Protein AF-A0A5T1BTE5-F1 (afdb_monomer)

Sequence (189 aa):
EYFYILRKYFKNNSIWLITNGILLPKQDNSFWKALKENNIILRPTKYPLKIDWENIKQKCKEYNITLSFFNDENIEKTSFKTALNLKGDSDPFDNFTICHRANIRIQIKDGIVYPCPIVANIKYFNSYFKQNLQISNRDYLELKKITSYDEILNFISKPLPFCRYCAISKMDCRPWCHSTKNITEYAVN

InterPro domains:
  IPR013785 Aldolase-type TIM barrel [G3DSA:3.20.20.70] (1-175)

Mean predicted aligned error: 3.97 Å

pLDDT: mean 94.09, std 5.37, range [63.0, 98.19]

Secondary structure (DSSP, 8-state):
-HHHHHHHH-TTS-EEEEE-STTGGG--HHHHHHHHHTTEEEEE---SS---HHHHHHHHHHTT--B--TT-S-S--EEEEP-EETT--S-HHHHHHT-TTTTT--EEETTEEESSHHHHHHHHHHHHHT---PPPTTS-EEGGG---HHHHHHHHTS--GGGGGB-GGG-EEEE-------GGGTEE-

Structure (mmCIF, N/CA/C/O backbone):
data_AF-A0A5T1BTE5-F1
#
_entry.id   AF-A0A5T1BTE5-F1
#
loop_
_atom_site.group_PDB
_atom_site.id
_atom_site.type_symbol
_atom_site.label_atom_id
_atom_site.label_alt_id
_atom_site.label_comp_id
_atom_site.label_asym_id
_atom_site.label_entity_id
_atom_site.label_seq_id
_atom_site.pdbx_PDB_ins_code
_atom_site.Cartn_x
_atom_site.Cartn_y
_atom_site.Cartn_z
_atom_site.occupancy
_atom_site.B_iso_or_equiv
_atom_site.auth_seq_id
_atom_site.auth_comp_id
_atom_site.auth_asym_id
_atom_site.auth_atom_id
_atom_site.pdbx_PDB_model_num
ATOM 1 N N . GLU A 1 1 ? -19.318 3.659 8.323 1.00 88.88 1 GLU A N 1
ATOM 2 C CA . GLU A 1 1 ? -19.795 2.342 7.839 1.00 88.88 1 GLU A CA 1
ATOM 3 C C . GLU A 1 1 ? -18.685 1.291 7.703 1.00 88.88 1 GLU A C 1
ATOM 5 O O . GLU A 1 1 ? -18.760 0.269 8.371 1.00 88.88 1 GLU A O 1
ATOM 10 N N . TYR A 1 2 ? -17.620 1.535 6.927 1.00 94.75 2 TYR A N 1
ATOM 11 C CA . TYR A 1 2 ? -16.593 0.515 6.643 1.00 94.75 2 TYR A CA 1
ATOM 12 C C . TYR A 1 2 ? -15.934 -0.127 7.883 1.00 94.75 2 TYR A C 1
ATOM 14 O O . TYR A 1 2 ? -15.737 -1.338 7.909 1.00 94.75 2 TYR A O 1
ATOM 22 N N . PHE A 1 3 ? -15.659 0.637 8.949 1.00 96.88 3 PHE A N 1
ATOM 23 C CA . PHE A 1 3 ? -15.101 0.075 10.189 1.00 96.88 3 PHE A CA 1
ATOM 24 C C . PHE A 1 3 ? -16.008 -0.973 10.848 1.00 96.88 3 PHE A C 1
ATOM 26 O O . PHE A 1 3 ? -15.497 -1.963 11.366 1.00 96.88 3 PHE A O 1
ATOM 33 N N . TYR A 1 4 ? -17.330 -0.806 10.762 1.00 97.31 4 TYR A N 1
ATOM 34 C CA . TYR A 1 4 ? -18.298 -1.773 11.284 1.00 97.31 4 TYR A CA 1
ATOM 35 C C . TYR A 1 4 ? -18.301 -3.062 10.468 1.00 97.31 4 TYR A C 1
ATOM 37 O O . TYR A 1 4 ? -18.344 -4.155 11.031 1.00 97.31 4 TYR A O 1
ATOM 45 N N . ILE A 1 5 ? -18.174 -2.949 9.143 1.00 97.19 5 ILE A N 1
ATOM 46 C CA . ILE A 1 5 ? -18.022 -4.108 8.255 1.00 97.19 5 ILE A CA 1
ATOM 47 C C . ILE A 1 5 ? -16.739 -4.863 8.609 1.00 97.19 5 ILE A C 1
ATOM 49 O O . ILE A 1 5 ? -16.781 -6.070 8.841 1.00 97.19 5 ILE A O 1
ATOM 53 N N . LEU A 1 6 ? -15.609 -4.157 8.715 1.00 96.44 6 LEU A N 1
ATOM 54 C CA . LEU A 1 6 ? -14.340 -4.781 9.082 1.00 96.44 6 LEU A CA 1
ATOM 55 C C . LEU A 1 6 ? -14.431 -5.476 10.442 1.00 96.44 6 LEU A C 1
ATOM 57 O O . LEU A 1 6 ? -14.071 -6.644 10.543 1.00 96.44 6 LEU A O 1
ATOM 61 N N . ARG A 1 7 ? -14.962 -4.814 11.475 1.00 97.25 7 ARG A N 1
ATOM 62 C CA . ARG A 1 7 ? -15.080 -5.418 12.809 1.00 97.25 7 ARG A CA 1
ATOM 63 C C . ARG A 1 7 ? -16.030 -6.620 12.831 1.00 97.25 7 ARG A C 1
ATOM 65 O O . ARG A 1 7 ? -15.759 -7.576 13.554 1.00 97.25 7 ARG A O 1
ATOM 72 N N . LYS A 1 8 ? -17.094 -6.619 12.018 1.00 97.19 8 LYS A N 1
ATOM 73 C CA . LYS A 1 8 ? -18.012 -7.762 11.872 1.00 97.19 8 LYS A CA 1
ATOM 74 C C . LYS A 1 8 ? -17.288 -9.022 11.389 1.00 97.19 8 LYS A C 1
ATOM 76 O O . LYS A 1 8 ? -17.531 -10.096 11.941 1.00 97.19 8 LYS A O 1
ATOM 81 N N . TYR A 1 9 ? -16.425 -8.894 10.380 1.00 96.19 9 TYR A N 1
ATOM 82 C CA . TYR A 1 9 ? -15.715 -10.033 9.781 1.00 96.19 9 TYR A CA 1
ATOM 83 C C . TYR A 1 9 ? -14.391 -10.366 10.486 1.00 96.19 9 TYR A C 1
ATOM 85 O O . TYR A 1 9 ? -14.027 -11.534 10.577 1.00 96.19 9 TYR A O 1
ATOM 93 N N . PHE A 1 10 ? -13.708 -9.374 11.056 1.00 95.88 10 PHE A N 1
ATOM 94 C CA . PHE A 1 10 ? -12.406 -9.508 11.717 1.00 95.88 10 PHE A CA 1
ATOM 95 C C . PHE A 1 10 ? -12.512 -9.253 13.227 1.00 95.88 10 PHE A C 1
ATOM 97 O O . PHE A 1 10 ? -11.843 -8.380 13.784 1.00 95.88 10 PHE A O 1
ATOM 104 N N . LYS A 1 11 ? -13.388 -10.010 13.902 1.00 95.19 11 LYS A N 1
ATOM 105 C CA . LYS A 1 11 ? -13.781 -9.778 15.307 1.00 95.19 11 LYS A CA 1
ATOM 106 C C . LYS A 1 11 ? -12.591 -9.657 16.259 1.00 95.19 11 LYS A C 1
ATOM 108 O O . LYS A 1 11 ? -12.552 -8.719 17.050 1.00 95.19 11 LYS A O 1
ATOM 113 N N . ASN A 1 12 ? -11.609 -10.545 16.114 1.00 94.00 12 ASN A N 1
ATOM 114 C CA . ASN A 1 12 ? -10.476 -10.674 17.035 1.00 94.00 12 ASN A CA 1
ATOM 115 C C . ASN A 1 12 ? -9.176 -10.056 16.496 1.00 94.00 12 ASN A C 1
ATOM 117 O O . ASN A 1 12 ? -8.152 -10.097 17.172 1.00 94.00 12 ASN A O 1
ATOM 121 N N . ASN A 1 13 ? -9.183 -9.494 15.284 1.00 95.69 13 ASN A N 1
ATOM 122 C CA . ASN A 1 13 ? -7.981 -8.909 14.700 1.00 95.69 13 ASN A CA 1
ATOM 123 C C . ASN A 1 13 ? -7.799 -7.455 15.147 1.00 95.69 13 ASN A C 1
ATOM 125 O O . ASN A 1 13 ? -8.759 -6.695 15.326 1.00 95.69 13 ASN A O 1
ATOM 129 N N . SER A 1 14 ? -6.537 -7.045 15.238 1.00 95.19 14 SER A N 1
ATOM 130 C CA . SER A 1 14 ? -6.168 -5.634 15.278 1.00 95.19 14 SER A CA 1
ATOM 131 C C . SER A 1 14 ? -6.476 -4.987 13.929 1.00 95.19 14 SER A C 1
ATOM 133 O O . SER A 1 14 ? -5.975 -5.431 12.898 1.00 95.19 14 SER A O 1
ATOM 135 N N . ILE A 1 15 ? -7.282 -3.925 13.938 1.00 96.94 15 ILE A N 1
ATOM 136 C CA . ILE A 1 15 ? -7.616 -3.152 12.738 1.00 96.94 15 ILE A CA 1
ATOM 137 C C . ILE A 1 15 ? -6.957 -1.785 12.874 1.00 96.94 15 ILE A C 1
ATOM 139 O O . ILE A 1 15 ? -7.182 -1.072 13.854 1.00 96.94 15 ILE A O 1
ATOM 143 N N . TRP A 1 16 ? -6.114 -1.433 11.906 1.00 96.56 16 TRP A N 1
ATOM 144 C CA . TRP A 1 16 ? -5.340 -0.196 11.925 1.00 96.56 16 TRP A CA 1
ATOM 145 C C . TRP A 1 16 ? -5.819 0.754 10.834 1.00 96.56 16 TRP A C 1
ATOM 147 O O . TRP A 1 16 ? -5.865 0.378 9.663 1.00 96.56 16 TRP A O 1
ATOM 157 N N . LEU A 1 17 ? -6.101 2.005 11.203 1.00 97.00 17 LEU A N 1
ATOM 158 C CA . LEU A 1 17 ? -6.248 3.085 10.234 1.00 97.00 17 LEU A CA 1
ATOM 159 C C . LEU A 1 17 ? -4.891 3.754 10.024 1.00 97.00 17 LEU A C 1
ATOM 161 O O . LEU A 1 17 ? -4.465 4.581 10.831 1.00 97.00 17 LEU A O 1
ATOM 165 N N . ILE A 1 18 ? -4.222 3.404 8.927 1.00 95.31 18 ILE A N 1
ATOM 166 C CA . ILE A 1 18 ? -2.984 4.061 8.504 1.00 95.31 18 ILE A CA 1
ATOM 167 C C . ILE A 1 18 ? -3.346 5.250 7.611 1.00 95.31 18 ILE A C 1
ATOM 169 O O . ILE A 1 18 ? -4.087 5.103 6.642 1.00 95.31 18 ILE A O 1
ATOM 173 N N . THR A 1 19 ? -2.839 6.437 7.939 1.00 95.69 19 THR A N 1
ATOM 174 C CA . THR A 1 19 ? -3.160 7.686 7.228 1.00 95.69 19 THR A CA 1
ATOM 175 C C . THR A 1 19 ? -1.982 8.659 7.250 1.00 95.69 19 THR A C 1
ATOM 177 O O . THR A 1 19 ? -1.114 8.567 8.113 1.00 95.69 19 THR A O 1
ATOM 180 N N . ASN A 1 20 ? -1.945 9.613 6.319 1.00 93.12 20 ASN A N 1
ATOM 181 C CA . ASN A 1 20 ? -1.000 10.737 6.356 1.00 93.12 20 ASN A CA 1
ATOM 182 C C . ASN A 1 20 ? -1.448 11.870 7.302 1.00 93.12 20 ASN A C 1
ATOM 184 O O . ASN A 1 20 ? -0.713 12.831 7.491 1.00 93.12 20 ASN A O 1
ATOM 188 N N . GLY A 1 21 ? -2.654 11.776 7.873 1.00 94.62 21 GLY A N 1
ATOM 189 C CA . GLY A 1 21 ? -3.169 12.698 8.885 1.00 94.62 21 GLY A CA 1
ATOM 190 C C . GLY A 1 21 ? -3.806 13.990 8.364 1.00 94.62 21 GLY A C 1
ATOM 191 O O . GLY A 1 21 ? -4.511 14.644 9.125 1.00 94.62 21 GLY A O 1
ATOM 192 N N . ILE A 1 22 ? -3.656 14.329 7.078 1.00 95.69 22 ILE A N 1
ATOM 193 C CA . ILE A 1 22 ? -4.087 15.621 6.500 1.00 95.69 22 ILE A CA 1
ATOM 194 C C . ILE A 1 22 ? -5.580 15.904 6.732 1.00 95.69 22 ILE A C 1
ATOM 196 O O . ILE A 1 22 ? -5.977 17.044 6.967 1.00 95.69 22 ILE A O 1
ATOM 200 N N . LEU A 1 23 ? -6.420 14.868 6.655 1.00 96.75 23 LEU A N 1
ATOM 201 C CA . LEU A 1 23 ? -7.875 14.999 6.774 1.00 96.75 23 LEU A CA 1
ATOM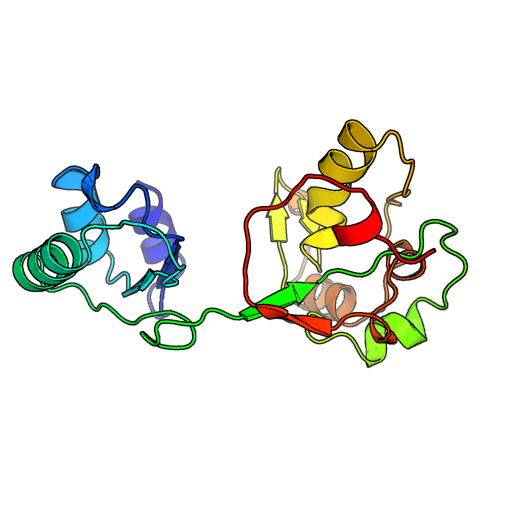 202 C C . LEU A 1 23 ? -8.415 14.712 8.178 1.00 96.75 23 LEU A C 1
ATOM 204 O O . LEU A 1 23 ? -9.610 14.906 8.389 1.00 96.75 23 LEU A O 1
ATOM 208 N N . LEU A 1 24 ? -7.574 14.283 9.128 1.00 96.94 24 LEU A N 1
ATOM 209 C CA . LEU A 1 24 ? -8.015 13.959 10.491 1.00 96.94 24 LEU A CA 1
ATOM 210 C C . LEU A 1 24 ? -8.641 15.161 11.219 1.00 96.94 24 LEU A C 1
ATOM 212 O O . LEU A 1 24 ? -9.720 14.981 11.779 1.00 96.94 24 LEU A O 1
ATOM 216 N N . PRO A 1 25 ? -8.076 16.387 11.159 1.00 94.88 25 PRO A N 1
ATOM 217 C CA . PRO A 1 25 ? -8.686 17.546 11.819 1.00 94.88 25 PRO A CA 1
ATOM 218 C C . PRO A 1 25 ? -10.049 17.948 11.240 1.00 94.88 25 PRO A C 1
ATOM 220 O O . PRO A 1 25 ? -10.783 18.699 11.869 1.00 94.88 25 PRO A O 1
ATOM 223 N N . LYS A 1 26 ? -10.378 17.473 10.030 1.00 95.56 26 LYS A N 1
ATOM 224 C CA . LYS A 1 26 ? -11.635 17.774 9.329 1.00 95.56 26 LYS A CA 1
ATOM 225 C C . LYS A 1 26 ? -12.706 16.701 9.529 1.00 95.56 26 LYS A C 1
ATOM 227 O O . LYS A 1 26 ? -13.788 16.831 8.967 1.00 95.56 26 LYS A O 1
ATOM 232 N N . GLN A 1 27 ? -12.396 15.618 10.244 1.00 96.62 27 GLN A N 1
ATOM 233 C CA . GLN A 1 27 ? -13.365 14.556 10.494 1.00 96.62 27 GLN A CA 1
ATOM 234 C C . GLN A 1 27 ? -14.392 14.994 11.535 1.00 96.62 27 GLN A C 1
ATOM 236 O O . GLN A 1 27 ? -14.059 15.666 12.512 1.00 96.62 27 GLN A O 1
ATOM 241 N N . ASP A 1 28 ? -15.634 14.570 11.334 1.00 96.81 28 ASP A N 1
ATOM 242 C CA . ASP A 1 28 ? -16.727 14.837 12.257 1.00 96.81 28 ASP A CA 1
ATOM 243 C C . ASP A 1 28 ? -16.728 13.870 13.456 1.00 96.81 28 ASP A C 1
ATOM 245 O O . ASP A 1 28 ? -15.949 12.917 13.544 1.00 96.81 28 ASP A O 1
ATOM 249 N N . ASN A 1 29 ? -17.640 14.101 14.401 1.00 97.06 29 ASN A N 1
ATOM 250 C CA . ASN A 1 29 ? -17.799 13.239 15.574 1.00 97.06 29 ASN A CA 1
ATOM 251 C C . ASN A 1 29 ? -18.188 11.796 15.210 1.00 97.06 29 ASN A C 1
ATOM 253 O O . ASN A 1 29 ? -17.852 10.867 15.946 1.00 97.06 29 ASN A O 1
ATOM 257 N N . SER A 1 30 ? -18.881 11.594 14.083 1.00 97.12 30 SER A N 1
ATOM 258 C CA . SER A 1 30 ? -19.320 10.265 13.650 1.00 97.12 30 SER A CA 1
ATOM 259 C C . SER A 1 30 ? -18.127 9.375 13.293 1.00 97.12 30 SER A C 1
ATOM 261 O O . SER A 1 30 ? -18.095 8.202 13.669 1.00 97.12 30 SER A O 1
ATOM 263 N N . PHE A 1 31 ? -17.096 9.949 12.670 1.00 97.94 31 PHE A N 1
ATOM 264 C CA . PHE A 1 31 ? -15.842 9.265 12.376 1.00 97.94 31 PHE A CA 1
ATOM 265 C C . PHE A 1 31 ? -15.125 8.802 13.650 1.00 97.94 31 PHE A C 1
ATOM 267 O O . PHE A 1 31 ? -14.787 7.622 13.772 1.00 97.94 31 PHE A O 1
ATOM 274 N N . TRP A 1 32 ? -14.919 9.700 14.620 1.00 97.94 32 TRP A N 1
ATOM 275 C CA . TRP A 1 32 ? -14.214 9.374 15.867 1.00 97.94 32 TRP A CA 1
ATOM 276 C C . TRP A 1 32 ? -14.974 8.333 16.692 1.00 97.94 32 TRP A C 1
ATOM 278 O O . TRP A 1 32 ? -14.382 7.368 17.184 1.00 97.94 32 TRP A O 1
ATOM 288 N N . LYS A 1 33 ? -16.303 8.464 16.761 1.00 98.06 33 LYS A N 1
ATOM 289 C CA . LYS A 1 33 ? -17.177 7.466 17.384 1.00 98.06 33 LYS A CA 1
ATOM 290 C C . LYS A 1 33 ? -17.043 6.103 16.702 1.00 98.06 33 LYS A C 1
ATOM 292 O O . LYS A 1 33 ? -16.855 5.101 17.390 1.00 98.06 33 LYS A O 1
ATOM 297 N N . ALA A 1 34 ? -17.027 6.062 15.370 1.00 98.12 34 ALA A N 1
ATOM 298 C CA . ALA A 1 34 ? -16.852 4.818 14.627 1.00 98.12 34 ALA A CA 1
ATOM 299 C C . ALA A 1 34 ? -15.487 4.156 14.882 1.00 98.12 34 ALA A C 1
ATOM 301 O O . ALA A 1 34 ? -15.425 2.927 14.952 1.00 98.12 34 ALA A O 1
ATOM 302 N N . LEU A 1 35 ? -14.404 4.926 15.055 1.00 98.19 35 LEU A N 1
ATOM 303 C CA . LEU A 1 35 ? -13.102 4.367 15.445 1.00 98.19 35 LEU A CA 1
ATOM 304 C C . LEU A 1 35 ? -13.173 3.698 16.820 1.00 98.19 35 LEU A C 1
ATOM 306 O O . LEU A 1 35 ? -12.710 2.566 16.976 1.00 98.19 35 LEU A O 1
ATOM 310 N N . LYS A 1 36 ? -13.778 4.378 17.800 1.00 97.88 36 LYS A N 1
ATOM 311 C CA . LYS A 1 36 ? -13.917 3.860 19.163 1.00 97.88 36 LYS A CA 1
ATOM 312 C C . LYS A 1 36 ? -14.769 2.595 19.208 1.00 97.88 36 LYS A C 1
ATOM 314 O O . LYS A 1 36 ? -14.312 1.571 19.712 1.00 97.88 36 LYS A O 1
ATOM 319 N N . GLU A 1 37 ? -15.980 2.648 18.663 1.00 97.69 37 GLU A N 1
ATOM 320 C CA . GLU A 1 37 ? -16.941 1.536 18.707 1.00 97.69 37 GLU A CA 1
ATOM 321 C C . GLU A 1 37 ? -16.416 0.271 18.026 1.00 97.69 37 GLU A C 1
ATOM 323 O O . GLU A 1 37 ? -16.757 -0.839 18.425 1.00 97.69 37 GLU A O 1
ATOM 328 N N . ASN A 1 38 ? -15.545 0.427 17.026 1.00 97.94 38 ASN A N 1
ATOM 329 C CA . ASN A 1 38 ? -14.967 -0.693 16.287 1.00 97.94 38 ASN A CA 1
ATOM 330 C C . ASN A 1 38 ? -13.553 -1.067 16.742 1.00 97.94 38 ASN A C 1
ATOM 332 O O . ASN A 1 38 ? -12.901 -1.883 16.081 1.00 97.94 38 ASN A O 1
ATOM 336 N N . ASN A 1 39 ? -13.080 -0.507 17.860 1.00 97.25 39 ASN A N 1
ATOM 337 C CA . ASN A 1 39 ? -11.745 -0.745 18.407 1.00 97.25 39 ASN A CA 1
ATOM 338 C C . ASN A 1 39 ? -10.647 -0.600 17.333 1.00 97.25 39 ASN A C 1
ATOM 340 O O . ASN A 1 39 ? -9.865 -1.522 17.080 1.00 97.25 39 ASN A O 1
ATOM 344 N N . ILE A 1 40 ? -10.673 0.523 16.610 1.00 98.00 40 ILE A N 1
ATOM 345 C CA . ILE A 1 40 ? -9.704 0.842 15.559 1.00 98.00 40 ILE A CA 1
ATOM 346 C C . ILE A 1 40 ? -8.510 1.560 16.184 1.00 98.00 40 ILE A C 1
ATOM 348 O O . ILE A 1 40 ? -8.675 2.552 16.893 1.00 98.00 40 ILE A O 1
ATOM 352 N N . ILE A 1 41 ? -7.301 1.096 15.872 1.00 97.62 41 ILE A N 1
ATOM 353 C CA . ILE A 1 41 ? -6.065 1.782 16.263 1.00 97.62 41 ILE A CA 1
ATOM 354 C C . ILE A 1 41 ? -5.736 2.811 15.181 1.00 97.62 41 ILE A C 1
ATOM 356 O O . ILE A 1 41 ? -5.549 2.460 14.010 1.00 97.62 41 ILE A O 1
ATOM 360 N N . LEU A 1 42 ? -5.641 4.082 15.564 1.00 97.88 42 LEU A N 1
ATOM 361 C CA . LEU A 1 42 ? -5.243 5.152 14.659 1.00 97.88 42 LEU A CA 1
ATOM 362 C C . LEU A 1 42 ? -3.715 5.174 14.545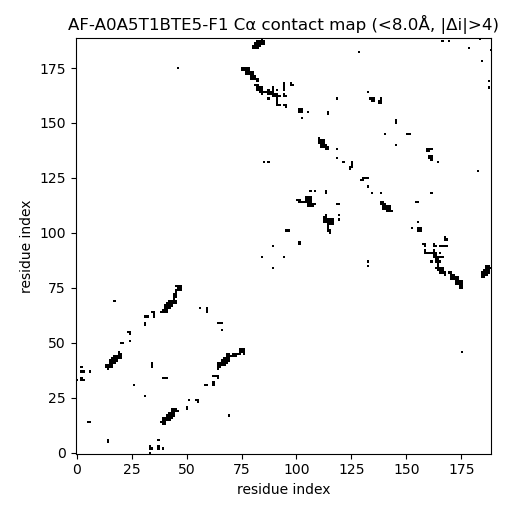 1.00 97.88 42 LEU A C 1
ATOM 364 O O . LEU A 1 42 ? -3.013 5.383 15.535 1.00 97.88 42 LEU A O 1
ATOM 368 N N . ARG A 1 43 ? -3.193 4.954 13.333 1.00 96.31 43 ARG A N 1
ATOM 369 C CA . ARG A 1 43 ? -1.751 4.885 13.058 1.00 96.31 43 ARG A CA 1
ATOM 370 C C . ARG A 1 43 ? -1.302 5.880 11.990 1.00 96.31 43 ARG A C 1
ATOM 372 O O . ARG A 1 43 ? -0.968 5.479 10.872 1.00 96.31 43 ARG A O 1
ATOM 379 N N . PRO A 1 44 ? -1.308 7.188 12.289 1.00 95.00 44 PRO A N 1
ATOM 380 C CA . PRO A 1 44 ? -0.887 8.179 11.322 1.00 95.00 44 PRO A CA 1
ATOM 381 C C . PRO A 1 44 ? 0.627 8.095 11.099 1.00 95.00 44 PRO A C 1
ATOM 383 O O . PRO A 1 44 ? 1.393 7.783 12.009 1.00 95.00 44 PRO A O 1
ATOM 386 N N . THR A 1 45 ? 1.068 8.380 9.880 1.00 92.06 45 THR A N 1
ATOM 387 C CA . THR A 1 45 ? 2.483 8.615 9.567 1.00 92.06 45 THR A CA 1
ATOM 388 C C . THR A 1 45 ? 2.751 10.112 9.654 1.00 92.06 45 THR A C 1
ATOM 390 O O . THR A 1 45 ? 2.060 10.895 8.999 1.00 92.06 45 THR A O 1
ATOM 393 N N . LYS A 1 46 ? 3.748 10.515 10.445 1.00 90.62 46 LYS A N 1
ATOM 394 C CA . LYS A 1 46 ? 4.118 11.921 10.618 1.00 90.62 46 LYS A CA 1
ATOM 395 C C . LYS A 1 46 ? 5.078 12.351 9.510 1.00 90.62 46 LYS A C 1
ATOM 397 O O . LYS A 1 46 ? 6.285 12.180 9.601 1.00 90.62 46 LYS A O 1
ATOM 402 N N . TYR A 1 47 ? 4.517 12.850 8.416 1.00 89.75 47 TYR A N 1
ATOM 403 C CA . TYR A 1 47 ? 5.289 13.519 7.368 1.00 89.75 47 TYR A CA 1
ATOM 404 C C . TYR A 1 47 ? 5.668 14.942 7.815 1.00 89.75 47 TYR A C 1
ATOM 406 O O . TYR A 1 47 ? 4.974 15.488 8.678 1.00 89.75 47 TYR A O 1
ATOM 414 N N . PRO A 1 48 ? 6.703 15.573 7.223 1.00 88.19 48 PRO A N 1
ATOM 415 C CA . PRO A 1 48 ? 7.077 16.968 7.484 1.00 88.19 48 PRO A CA 1
ATOM 416 C C . PRO A 1 48 ? 6.057 17.949 6.868 1.00 88.19 48 PRO A C 1
ATOM 418 O O . PRO A 1 48 ? 6.368 18.777 6.017 1.00 88.19 48 PRO A O 1
ATOM 421 N N . LEU A 1 49 ? 4.799 17.818 7.285 1.00 88.31 49 LEU A N 1
ATOM 422 C CA . LEU A 1 49 ? 3.645 18.604 6.873 1.00 88.31 49 LEU A CA 1
ATOM 423 C C . LEU A 1 49 ? 3.079 19.329 8.094 1.00 88.31 49 LEU A C 1
ATOM 425 O O . LEU A 1 49 ? 3.095 18.810 9.211 1.00 88.31 49 LEU A O 1
ATOM 429 N N . LYS A 1 50 ? 2.519 20.519 7.871 1.00 90.06 50 LYS A N 1
ATOM 430 C CA . LYS A 1 50 ? 1.821 21.273 8.917 1.00 90.06 50 LYS A CA 1
ATOM 431 C C . LYS A 1 50 ? 0.465 20.616 9.199 1.00 90.06 50 LYS A C 1
ATOM 433 O O . LYS A 1 50 ? -0.497 20.844 8.470 1.00 90.06 50 LYS A O 1
ATOM 438 N N . ILE A 1 51 ? 0.410 19.779 10.232 1.00 92.62 51 ILE A N 1
ATOM 439 C CA . ILE A 1 51 ? -0.797 19.099 10.722 1.00 92.62 51 ILE A CA 1
ATOM 440 C C . ILE A 1 51 ? -0.948 19.420 12.210 1.00 92.62 51 ILE A C 1
ATOM 442 O O . ILE A 1 51 ? 0.031 19.390 12.956 1.00 92.62 51 ILE A O 1
ATOM 446 N N . ASP A 1 52 ? -2.176 19.707 12.636 1.00 94.50 52 ASP A N 1
ATOM 447 C CA . ASP A 1 52 ? -2.516 19.938 14.041 1.00 94.50 52 ASP A CA 1
ATOM 448 C C . ASP A 1 52 ? -2.570 18.608 14.815 1.00 94.50 52 ASP A C 1
ATOM 450 O O . ASP A 1 52 ? -3.627 18.008 15.037 1.00 94.50 52 ASP A O 1
ATOM 454 N N . TRP A 1 53 ? -1.388 18.099 15.165 1.00 94.06 53 TRP A N 1
ATOM 455 C CA . TRP A 1 53 ? -1.240 16.840 15.893 1.00 94.06 53 TRP A CA 1
ATOM 456 C C . TRP A 1 53 ? -1.756 16.915 17.327 1.00 94.06 53 TRP A C 1
ATOM 458 O O . TRP A 1 53 ? -2.188 15.891 17.853 1.00 94.06 53 TRP A O 1
ATOM 468 N N . GLU A 1 54 ? -1.746 18.094 17.948 1.00 94.81 54 GLU A N 1
ATOM 469 C CA . GLU A 1 54 ? -2.226 18.261 19.320 1.00 94.81 5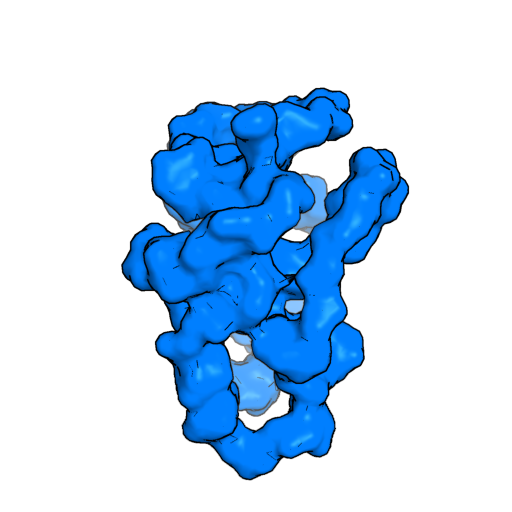4 GLU A CA 1
ATOM 470 C C . GLU A 1 54 ? -3.748 18.120 19.389 1.00 94.81 54 GLU A C 1
ATOM 472 O O . GLU A 1 54 ? -4.247 17.355 20.216 1.00 94.81 54 GLU A O 1
ATOM 477 N N . ASN A 1 55 ? -4.487 18.709 18.443 1.00 95.56 55 ASN A N 1
ATOM 478 C CA . ASN A 1 55 ? -5.923 18.456 18.310 1.00 95.56 55 ASN A CA 1
ATOM 479 C C . ASN A 1 55 ? -6.223 16.968 18.055 1.00 95.56 55 ASN A C 1
ATOM 481 O O . ASN A 1 55 ? -7.095 16.385 18.696 1.00 95.56 55 ASN A O 1
ATOM 485 N N . ILE A 1 56 ? -5.458 16.302 17.181 1.00 96.75 56 ILE A N 1
ATOM 486 C CA . ILE A 1 56 ? -5.635 14.862 16.915 1.00 96.75 56 ILE A CA 1
ATOM 487 C C . ILE A 1 56 ? -5.398 14.028 18.185 1.00 96.75 56 ILE A C 1
ATOM 489 O O . ILE A 1 56 ? -6.197 13.138 18.492 1.00 96.75 56 ILE A O 1
ATOM 493 N N . LYS A 1 57 ? -4.326 14.308 18.938 1.00 96.81 57 LYS A N 1
ATOM 494 C CA . LYS A 1 57 ? -4.029 13.643 20.218 1.00 96.81 57 LYS A CA 1
ATOM 495 C C . LYS A 1 57 ? -5.154 13.875 21.224 1.00 96.81 57 LYS A C 1
ATOM 497 O O . LYS A 1 57 ? -5.573 12.929 21.891 1.00 96.81 57 LYS A O 1
ATOM 502 N N . GLN A 1 58 ? -5.669 15.099 21.300 1.00 97.62 58 GLN A N 1
ATOM 503 C CA . GLN A 1 58 ? -6.770 15.463 22.184 1.00 97.62 58 GLN A CA 1
ATOM 504 C C . GLN A 1 58 ? -8.062 14.719 21.816 1.00 97.62 58 GLN A C 1
ATOM 506 O O . GLN A 1 58 ? -8.662 14.088 22.684 1.00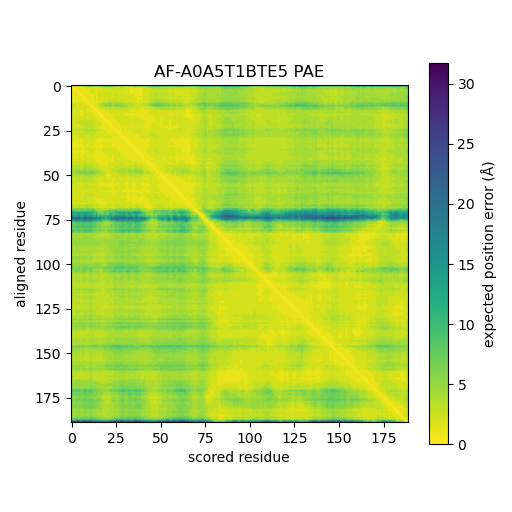 97.62 58 GLN A O 1
ATOM 511 N N . LYS A 1 59 ? -8.430 14.661 20.531 1.00 97.62 59 LYS A N 1
ATOM 512 C CA . LYS A 1 59 ? -9.570 13.861 20.049 1.00 97.62 59 LYS A CA 1
ATOM 513 C C . LYS A 1 59 ? -9.422 12.378 20.372 1.00 97.62 59 LYS A C 1
ATOM 515 O O . LYS A 1 59 ? -10.379 11.745 20.812 1.00 97.62 59 LYS A O 1
ATOM 520 N N . CYS A 1 60 ? -8.224 11.815 20.211 1.00 97.88 60 CYS A N 1
ATOM 521 C CA . CYS A 1 60 ? -7.980 10.419 20.575 1.00 97.88 60 CYS A CA 1
ATOM 522 C C . CYS A 1 60 ? -8.175 10.175 22.077 1.00 97.88 60 CYS A C 1
ATOM 524 O O . CYS A 1 60 ? -8.763 9.161 22.447 1.00 97.88 60 CYS A O 1
ATOM 526 N N . LYS A 1 61 ? -7.741 11.106 22.938 1.00 98.00 61 LYS A N 1
ATOM 527 C CA . LYS A 1 61 ? -7.986 11.036 24.388 1.00 98.00 61 LYS A CA 1
ATOM 528 C C . LYS A 1 61 ? -9.478 11.134 24.713 1.00 98.00 61 LYS A C 1
ATOM 530 O O . LYS A 1 61 ? -9.986 10.268 25.417 1.00 98.00 61 LYS A O 1
ATOM 535 N N . GLU A 1 62 ? -10.178 12.124 24.156 1.00 97.81 62 GLU A N 1
ATOM 536 C CA . GLU A 1 62 ? -11.620 12.353 24.362 1.00 97.81 62 GLU A CA 1
ATOM 537 C C . GLU A 1 62 ? -12.463 11.116 24.035 1.00 97.81 62 GLU A C 1
ATOM 539 O O . GLU A 1 62 ? -13.321 10.716 24.817 1.00 97.81 62 GLU A O 1
ATOM 544 N N . TYR A 1 63 ? -12.194 10.481 22.894 1.00 97.94 63 TYR A N 1
ATOM 545 C CA . TYR A 1 63 ? -12.934 9.302 22.440 1.00 97.94 63 TYR A CA 1
ATOM 546 C C . TYR A 1 63 ? -12.347 7.976 22.948 1.00 97.94 63 TYR A C 1
ATOM 548 O O . TYR A 1 63 ? -12.881 6.911 22.634 1.00 97.94 63 TYR A O 1
ATOM 556 N N . ASN A 1 64 ? -11.263 8.010 23.731 1.00 97.94 64 ASN A N 1
ATOM 557 C CA . ASN A 1 64 ? -10.540 6.831 24.212 1.00 97.94 64 ASN A CA 1
ATOM 558 C C . ASN A 1 64 ? -10.116 5.882 23.062 1.00 97.94 64 ASN A C 1
ATOM 560 O O . ASN A 1 64 ? -10.435 4.686 23.057 1.00 97.94 64 ASN A O 1
ATOM 564 N N . ILE A 1 65 ? -9.434 6.445 22.061 1.00 98.19 65 ILE A N 1
ATOM 565 C CA . ILE A 1 65 ? -8.893 5.772 20.872 1.00 98.19 65 ILE A CA 1
ATOM 566 C C . ILE A 1 65 ? -7.383 5.587 21.037 1.00 98.19 65 ILE A C 1
ATOM 568 O O . ILE A 1 65 ? -6.659 6.529 21.364 1.00 98.19 65 ILE A O 1
ATOM 572 N N . THR A 1 66 ? -6.883 4.387 20.743 1.00 97.50 66 THR A N 1
ATOM 573 C CA . THR A 1 66 ? -5.441 4.121 20.722 1.00 97.50 66 THR A CA 1
ATOM 574 C C . THR A 1 66 ? -4.783 4.819 19.533 1.00 97.50 66 THR A C 1
ATOM 576 O O . THR A 1 66 ? -5.071 4.501 18.377 1.00 97.50 66 THR A O 1
ATOM 579 N N . LEU A 1 67 ? -3.858 5.734 19.825 1.00 96.56 67 LEU A N 1
ATOM 580 C CA . LEU A 1 67 ? -3.021 6.428 18.848 1.00 96.56 67 LEU A CA 1
ATOM 581 C C . LEU A 1 67 ? -1.595 5.862 18.888 1.00 96.56 67 LEU A C 1
ATOM 583 O O . LEU A 1 67 ? -0.970 5.831 19.944 1.00 96.56 67 LEU A O 1
ATOM 587 N N . SER A 1 68 ? -1.068 5.431 17.740 1.00 94.38 68 SER A N 1
ATOM 588 C CA . SER A 1 68 ? 0.308 4.929 17.616 1.00 94.38 68 SER A CA 1
ATOM 589 C C . SER A 1 68 ? 0.900 5.298 16.258 1.00 94.38 68 SER A C 1
ATOM 591 O O . SER A 1 68 ? 0.529 4.710 15.241 1.00 94.38 68 SER A O 1
ATOM 593 N N . PHE A 1 69 ? 1.833 6.253 16.225 1.00 92.31 69 PHE A N 1
ATOM 594 C CA . PHE A 1 69 ? 2.455 6.691 14.974 1.00 92.31 69 PHE A CA 1
ATOM 595 C C . PHE A 1 69 ? 3.139 5.534 14.222 1.00 92.31 69 PHE A C 1
ATOM 597 O O . PHE A 1 69 ? 3.745 4.629 14.805 1.00 92.31 69 PHE A O 1
ATOM 604 N N . PHE A 1 70 ? 3.000 5.531 12.897 1.00 85.38 70 PHE A N 1
ATOM 605 C CA . PHE A 1 70 ? 3.573 4.501 12.035 1.00 85.38 70 PHE A CA 1
ATOM 606 C C . PHE A 1 70 ? 5.056 4.788 11.755 1.00 85.38 70 PHE A C 1
ATOM 608 O O . PHE A 1 70 ? 5.386 5.813 11.162 1.00 85.38 70 PHE A O 1
ATOM 615 N N . ASN A 1 71 ? 5.928 3.841 12.119 1.00 76.25 71 ASN A N 1
ATOM 616 C CA . ASN A 1 71 ? 7.395 3.941 12.093 1.00 76.25 71 ASN A CA 1
ATOM 617 C C . ASN A 1 71 ? 8.019 4.979 13.050 1.00 76.25 71 ASN A C 1
ATOM 619 O O . ASN A 1 71 ? 9.194 5.229 12.852 1.00 76.25 71 ASN A O 1
ATOM 623 N N . ASP A 1 72 ? 7.286 5.475 14.065 1.00 74.81 72 ASP A N 1
ATOM 624 C CA . ASP A 1 72 ? 7.662 6.492 15.085 1.00 74.81 72 ASP A CA 1
ATOM 625 C C . ASP A 1 72 ? 7.096 7.925 14.882 1.00 74.81 72 ASP A C 1
ATOM 627 O O . ASP A 1 72 ? 6.438 8.220 13.883 1.00 74.81 72 ASP A O 1
ATOM 631 N N . GLU A 1 73 ? 7.254 8.783 15.905 1.00 79.25 73 GLU A N 1
ATOM 632 C CA . GLU A 1 73 ? 6.829 10.201 15.931 1.00 79.25 73 GLU A CA 1
ATOM 633 C C . GLU A 1 73 ? 7.968 11.178 15.536 1.00 79.25 73 GLU A C 1
ATOM 635 O O . GLU A 1 73 ? 7.786 12.404 15.569 1.00 79.25 73 GLU A O 1
ATOM 640 N N . ASN A 1 74 ? 9.146 10.672 15.161 1.00 74.44 74 ASN A N 1
ATOM 641 C CA . ASN A 1 74 ? 10.309 11.510 14.882 1.00 74.44 74 ASN A CA 1
ATOM 642 C C . ASN A 1 74 ? 10.093 12.387 13.636 1.00 74.44 74 ASN A C 1
ATOM 644 O O . ASN A 1 74 ? 9.299 12.085 12.746 1.00 74.44 74 ASN A O 1
ATOM 648 N N . ILE A 1 75 ? 10.775 13.538 13.615 1.00 63.00 75 ILE A N 1
ATOM 649 C CA . ILE A 1 75 ? 10.518 14.636 12.665 1.00 63.00 75 ILE A CA 1
ATOM 650 C C . ILE A 1 75 ? 10.944 14.273 11.235 1.00 63.00 75 ILE A C 1
ATOM 652 O O . ILE A 1 75 ? 10.299 14.697 10.274 1.00 63.00 75 ILE A O 1
ATOM 656 N N . GLU A 1 76 ? 12.011 13.488 11.075 1.00 71.94 76 GLU A N 1
ATOM 657 C CA . GLU A 1 76 ? 12.529 13.130 9.758 1.00 71.94 76 GLU A CA 1
ATOM 658 C C . GLU A 1 76 ? 11.942 11.804 9.273 1.00 71.94 76 GLU A C 1
ATOM 660 O O . GLU A 1 76 ? 12.354 10.712 9.668 1.00 71.94 76 GLU A O 1
ATOM 665 N N . LYS A 1 77 ? 10.967 11.900 8.366 1.00 83.81 77 LYS A N 1
ATOM 666 C CA . LYS A 1 77 ? 10.408 10.726 7.708 1.00 83.81 77 LYS A CA 1
ATOM 667 C C . LYS A 1 77 ? 11.264 10.333 6.513 1.00 83.81 77 LYS A C 1
ATOM 669 O O . LYS A 1 77 ? 11.396 11.111 5.576 1.00 83.81 77 LYS A O 1
ATOM 674 N N . THR A 1 78 ? 11.728 9.090 6.474 1.00 87.31 78 THR A N 1
ATOM 675 C CA . THR A 1 78 ? 12.316 8.494 5.268 1.00 87.31 78 THR A CA 1
ATOM 676 C C . THR A 1 78 ? 11.290 7.687 4.463 1.00 87.31 78 THR A C 1
ATOM 678 O O . THR A 1 78 ? 10.243 7.256 4.971 1.00 87.31 78 THR A O 1
ATOM 681 N N . SER A 1 79 ? 11.562 7.504 3.173 1.00 86.25 79 SER A N 1
ATOM 682 C CA . SER A 1 79 ? 10.755 6.715 2.246 1.00 86.25 79 SER A CA 1
ATOM 683 C C . SER A 1 79 ? 11.631 5.948 1.260 1.00 86.25 79 SER A C 1
ATOM 685 O O . SER A 1 79 ? 12.751 6.352 0.955 1.00 86.25 79 SER A O 1
ATOM 687 N N . PHE A 1 80 ? 11.103 4.843 0.738 1.00 85.56 80 PHE A N 1
ATOM 688 C CA . PHE A 1 80 ? 11.766 4.084 -0.315 1.00 85.56 80 PHE A CA 1
ATOM 689 C C . PHE A 1 80 ? 11.510 4.738 -1.667 1.00 85.56 80 PHE A C 1
ATOM 691 O O . PHE A 1 80 ? 10.362 4.791 -2.127 1.00 85.56 80 PHE A O 1
ATOM 698 N N . LYS A 1 81 ? 12.581 5.157 -2.338 1.00 89.00 81 LYS A N 1
ATOM 699 C CA . LYS A 1 81 ? 12.527 5.467 -3.760 1.00 89.00 81 LYS A CA 1
ATOM 700 C C . LYS A 1 81 ? 12.260 4.165 -4.514 1.00 89.00 81 LYS A C 1
ATOM 702 O O . LYS A 1 81 ? 13.027 3.207 -4.440 1.00 89.00 81 LYS A O 1
ATOM 707 N N . THR A 1 82 ? 11.128 4.112 -5.211 1.00 86.50 82 THR A N 1
ATOM 708 C CA . THR A 1 82 ? 10.808 2.962 -6.063 1.00 86.50 82 THR A CA 1
ATOM 709 C C . THR A 1 82 ? 11.680 3.029 -7.313 1.00 86.50 82 THR A C 1
ATOM 711 O O . THR A 1 82 ? 11.862 4.103 -7.875 1.00 86.50 82 THR A O 1
ATOM 714 N N .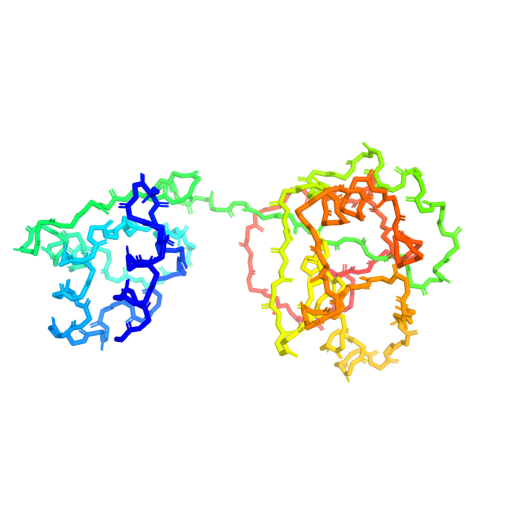 ALA A 1 83 ? 12.211 1.886 -7.733 1.00 93.50 83 ALA A N 1
ATOM 715 C CA . ALA A 1 83 ? 13.049 1.765 -8.914 1.00 93.50 83 ALA A CA 1
ATOM 716 C C . ALA A 1 83 ? 12.409 0.773 -9.893 1.00 93.50 83 ALA A C 1
ATOM 718 O O . ALA A 1 83 ? 12.259 -0.414 -9.585 1.00 93.50 83 ALA A O 1
ATOM 719 N N . LEU A 1 84 ? 12.001 1.287 -11.051 1.00 96.81 84 LEU A N 1
ATOM 720 C CA . LEU A 1 84 ? 11.447 0.529 -12.166 1.00 96.81 84 LEU A CA 1
ATOM 721 C C . LEU A 1 84 ? 12.471 0.434 -13.298 1.00 96.81 84 LEU A C 1
ATOM 723 O O . LEU A 1 84 ? 13.025 1.447 -13.721 1.00 96.81 84 LEU A O 1
ATOM 727 N N . ASN A 1 85 ? 12.679 -0.772 -13.812 1.00 97.06 85 ASN A N 1
ATOM 728 C CA . ASN A 1 85 ? 13.368 -1.011 -15.070 1.00 97.06 85 ASN A CA 1
ATOM 729 C C . ASN A 1 85 ? 12.341 -0.952 -16.207 1.00 97.06 85 ASN A C 1
ATOM 731 O O . ASN A 1 85 ? 11.547 -1.876 -16.376 1.00 97.06 85 ASN A O 1
ATOM 735 N N . LEU A 1 86 ? 12.348 0.123 -16.994 1.00 97.00 86 LEU A N 1
ATOM 736 C CA . LEU A 1 86 ? 11.341 0.332 -18.041 1.00 97.00 86 LEU A CA 1
ATOM 737 C C . LEU A 1 86 ? 11.479 -0.642 -19.221 1.00 97.00 86 LEU A C 1
ATOM 739 O O . LEU A 1 86 ? 10.485 -0.897 -19.902 1.00 97.00 86 LEU A O 1
ATOM 743 N N . LYS A 1 87 ? 12.668 -1.223 -19.440 1.00 96.56 87 LYS A N 1
ATOM 744 C CA . LYS A 1 87 ? 12.895 -2.226 -20.494 1.00 96.56 87 LYS A CA 1
ATOM 745 C C . LYS A 1 87 ? 12.191 -3.543 -20.187 1.00 96.56 87 LYS A C 1
ATOM 747 O O . LYS A 1 87 ? 11.750 -4.233 -21.102 1.00 96.56 87 LYS A O 1
ATOM 752 N N . GLY A 1 88 ? 12.036 -3.867 -18.903 1.00 96.56 88 GLY A N 1
ATOM 753 C CA . GLY A 1 88 ? 11.404 -5.111 -18.481 1.00 96.56 88 GLY A CA 1
ATOM 754 C C . GLY A 1 88 ? 12.231 -6.353 -18.806 1.00 96.56 88 GLY A C 1
ATOM 755 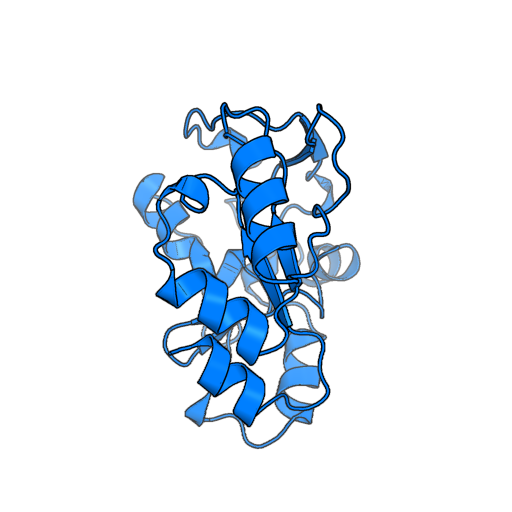O O . GLY A 1 88 ? 11.653 -7.409 -19.034 1.00 96.56 88 GLY A O 1
ATOM 756 N N . ASP A 1 89 ? 13.552 -6.219 -18.875 1.00 96.38 89 ASP A N 1
ATOM 757 C CA . ASP A 1 89 ? 14.510 -7.288 -19.175 1.00 96.38 89 ASP A CA 1
ATOM 758 C C . ASP A 1 89 ? 15.198 -7.844 -17.914 1.00 96.38 89 ASP A C 1
ATOM 760 O O . ASP A 1 89 ? 16.114 -8.654 -18.016 1.00 96.38 89 ASP A O 1
ATOM 764 N N . SER A 1 90 ? 14.754 -7.447 -16.713 1.00 96.31 90 SER A N 1
ATOM 765 C CA . SER A 1 90 ? 15.248 -8.037 -15.465 1.00 96.31 90 SER A CA 1
ATOM 766 C C . SER A 1 90 ? 14.666 -9.424 -15.219 1.00 96.31 90 SER A C 1
ATOM 768 O O . SER A 1 90 ? 13.509 -9.690 -15.549 1.00 96.31 90 SER A O 1
ATOM 770 N N . ASP A 1 91 ? 15.431 -10.272 -14.534 1.00 97.00 91 ASP A N 1
ATOM 771 C CA . ASP A 1 91 ? 14.945 -11.565 -14.070 1.00 97.00 91 ASP A CA 1
ATOM 772 C C . ASP A 1 91 ? 13.870 -11.385 -12.964 1.00 97.00 91 ASP A C 1
ATOM 774 O O . ASP A 1 91 ? 14.107 -10.711 -11.948 1.00 97.00 91 ASP A O 1
ATOM 778 N N . PRO A 1 92 ? 12.648 -11.928 -13.146 1.00 97.06 92 PRO A N 1
ATOM 779 C CA . PRO A 1 92 ? 11.589 -11.856 -12.142 1.00 97.06 92 PRO A CA 1
ATOM 780 C C . PRO A 1 92 ? 11.925 -12.531 -10.809 1.00 97.06 92 PRO A C 1
ATOM 782 O O . PRO A 1 92 ? 11.497 -12.036 -9.764 1.00 97.06 92 PRO A O 1
ATOM 785 N N . PHE A 1 93 ? 12.633 -13.661 -10.841 1.00 96.88 93 PHE A N 1
ATOM 786 C CA . PHE A 1 93 ? 12.994 -14.450 -9.667 1.00 96.88 93 PHE A CA 1
ATOM 787 C C . PHE A 1 93 ? 14.019 -13.702 -8.813 1.00 96.88 93 PHE A C 1
ATOM 789 O O . PHE A 1 93 ? 13.804 -13.550 -7.607 1.00 96.88 93 PHE A O 1
ATOM 796 N N . ASP A 1 94 ? 15.048 -13.128 -9.435 1.00 96.50 94 ASP A N 1
ATOM 797 C CA . ASP A 1 94 ? 16.043 -12.307 -8.735 1.00 96.50 94 ASP A CA 1
ATOM 798 C C . ASP A 1 94 ? 15.378 -11.125 -8.029 1.00 96.50 94 ASP A C 1
ATOM 800 O O . ASP A 1 94 ? 15.563 -10.918 -6.831 1.00 96.50 94 ASP A O 1
ATOM 804 N N . ASN A 1 95 ? 14.522 -10.381 -8.736 1.00 96.38 95 ASN A N 1
ATOM 805 C CA . ASN A 1 95 ? 13.789 -9.270 -8.131 1.00 96.38 95 ASN A CA 1
ATOM 806 C C . ASN A 1 95 ? 12.863 -9.724 -6.997 1.00 96.38 95 ASN A C 1
ATOM 808 O O . ASN A 1 95 ? 12.710 -9.005 -6.010 1.00 96.38 95 ASN A O 1
ATOM 812 N N . PHE A 1 96 ? 12.212 -10.879 -7.130 1.00 96.50 96 PHE A N 1
ATOM 813 C CA . PHE A 1 96 ? 11.282 -11.382 -6.124 1.00 96.50 96 PHE A CA 1
ATOM 814 C C . PHE A 1 96 ? 11.992 -11.799 -4.832 1.00 96.50 96 PHE A C 1
ATOM 816 O O . PHE A 1 96 ? 11.546 -11.410 -3.752 1.00 96.50 96 PHE A O 1
ATOM 823 N N . THR A 1 97 ? 13.103 -12.533 -4.932 1.00 95.75 97 THR A N 1
ATOM 824 C CA . THR A 1 97 ? 13.819 -13.088 -3.767 1.00 95.75 97 THR A CA 1
ATOM 825 C C . THR A 1 97 ? 14.383 -12.015 -2.833 1.00 95.75 97 THR A C 1
ATOM 827 O O . THR A 1 97 ? 14.415 -12.222 -1.622 1.00 95.75 97 THR A O 1
ATOM 830 N N . ILE A 1 98 ? 14.747 -10.842 -3.360 1.00 95.00 98 ILE A N 1
ATOM 831 C CA . ILE A 1 98 ? 15.246 -9.704 -2.564 1.00 95.00 98 ILE A CA 1
ATOM 832 C C . ILE A 1 98 ? 14.158 -8.669 -2.220 1.00 95.00 98 ILE A C 1
ATOM 834 O O . ILE A 1 98 ? 14.437 -7.619 -1.635 1.00 95.00 98 ILE A O 1
ATOM 838 N N . CYS A 1 99 ? 12.900 -8.911 -2.598 1.00 94.62 99 CYS A N 1
ATOM 839 C CA . CYS A 1 99 ? 11.828 -7.934 -2.442 1.00 94.62 99 CYS A CA 1
ATOM 840 C C . CYS A 1 99 ? 11.290 -7.877 -1.008 1.00 94.62 99 CYS A C 1
ATOM 842 O O . CYS A 1 99 ? 10.541 -8.745 -0.568 1.00 94.62 99 CYS A O 1
ATOM 844 N N . HIS A 1 100 ? 11.503 -6.747 -0.330 1.00 91.31 100 HIS A N 1
ATOM 845 C CA . HIS A 1 100 ? 10.930 -6.456 0.995 1.00 91.31 100 HIS A CA 1
ATOM 846 C C . HIS A 1 100 ? 9.386 -6.388 1.042 1.00 91.31 100 HIS A C 1
ATOM 848 O O . HIS A 1 100 ? 8.810 -6.126 2.098 1.00 91.31 100 HIS A O 1
ATOM 854 N N . ARG A 1 101 ? 8.695 -6.526 -0.099 1.00 90.69 101 ARG A N 1
ATOM 855 C CA . ARG A 1 101 ? 7.224 -6.495 -0.209 1.00 90.69 101 ARG A CA 1
ATOM 856 C C . ARG A 1 101 ? 6.623 -7.856 -0.553 1.00 90.69 101 ARG A C 1
ATOM 858 O O . ARG A 1 101 ? 5.398 -7.976 -0.478 1.00 90.69 101 ARG A O 1
ATOM 865 N N . ALA A 1 102 ? 7.447 -8.832 -0.943 1.00 91.56 102 ALA A N 1
ATOM 866 C CA . ALA A 1 102 ? 6.988 -10.167 -1.306 1.00 91.56 102 ALA A CA 1
ATOM 867 C C . ALA A 1 102 ? 6.182 -10.782 -0.154 1.00 91.56 102 ALA A C 1
ATOM 869 O O . ALA A 1 102 ? 6.514 -10.593 1.014 1.00 91.56 102 ALA A O 1
ATOM 870 N N . ASN A 1 103 ? 5.095 -11.476 -0.485 1.00 88.06 103 ASN A N 1
ATOM 871 C CA . ASN A 1 103 ? 4.231 -12.222 0.442 1.00 88.06 103 ASN A CA 1
ATOM 872 C C . ASN A 1 103 ? 3.455 -11.387 1.483 1.00 88.06 103 ASN A C 1
ATOM 874 O O . ASN A 1 103 ? 2.581 -11.931 2.150 1.00 88.06 103 ASN A O 1
ATOM 878 N N . ILE A 1 104 ? 3.731 -10.084 1.635 1.00 87.38 104 ILE A N 1
ATOM 879 C CA . ILE A 1 104 ? 3.206 -9.284 2.761 1.00 87.38 104 ILE A CA 1
ATOM 880 C C . ILE A 1 104 ? 2.439 -8.012 2.361 1.00 87.38 104 ILE A C 1
ATOM 882 O O . ILE A 1 104 ? 1.776 -7.411 3.207 1.00 87.38 104 ILE A O 1
ATOM 886 N N . ARG A 1 105 ? 2.512 -7.556 1.101 1.00 88.25 105 ARG A N 1
ATOM 887 C CA . ARG A 1 105 ? 1.870 -6.302 0.636 1.00 88.25 105 ARG A CA 1
ATOM 888 C C . ARG A 1 105 ? 0.784 -6.531 -0.419 1.00 88.25 105 ARG A C 1
ATOM 890 O O . ARG A 1 105 ? 0.756 -5.858 -1.448 1.00 88.25 105 ARG A O 1
ATOM 897 N N . ILE A 1 106 ? -0.140 -7.439 -0.125 1.00 92.62 106 ILE A N 1
ATOM 898 C CA . ILE A 1 106 ? -1.294 -7.739 -0.981 1.00 92.62 106 ILE A CA 1
ATOM 899 C C . ILE A 1 106 ? -2.210 -6.507 -1.084 1.00 92.62 106 ILE A C 1
ATOM 901 O O . ILE A 1 106 ? -2.372 -5.745 -0.127 1.00 92.62 106 ILE A O 1
ATOM 905 N N . GLN A 1 107 ? -2.796 -6.291 -2.258 1.00 94.56 107 GLN A N 1
ATOM 906 C CA . GLN A 1 107 ? -3.797 -5.262 -2.525 1.00 94.56 107 GLN A CA 1
ATOM 907 C C . GLN A 1 107 ? -5.038 -5.901 -3.133 1.00 94.56 107 GLN A C 1
ATOM 909 O O . GLN A 1 107 ? -4.932 -6.707 -4.053 1.00 94.56 107 GLN A O 1
ATOM 914 N N . ILE A 1 108 ? -6.212 -5.498 -2.655 1.00 94.31 108 ILE A N 1
ATOM 915 C CA . ILE A 1 108 ? -7.492 -5.865 -3.260 1.00 94.31 108 ILE A CA 1
ATOM 916 C C . ILE A 1 108 ? -8.098 -4.595 -3.844 1.00 94.31 108 ILE A C 1
ATOM 918 O O . ILE A 1 108 ? -8.265 -3.605 -3.132 1.00 94.31 108 ILE A O 1
ATOM 922 N N . LYS A 1 109 ? -8.397 -4.610 -5.142 1.00 94.25 109 LYS A N 1
ATOM 923 C CA . LYS A 1 109 ? -8.948 -3.461 -5.863 1.00 94.25 109 LYS A CA 1
ATOM 924 C C . LYS A 1 109 ? -9.880 -3.938 -6.963 1.00 94.25 109 LYS A C 1
ATOM 926 O O . LYS A 1 109 ? -9.483 -4.769 -7.770 1.00 94.25 109 LYS A O 1
ATOM 931 N N . ASP A 1 110 ? -11.098 -3.405 -6.987 1.00 94.00 110 ASP A N 1
ATOM 932 C CA . ASP A 1 110 ? -12.094 -3.665 -8.036 1.00 94.00 110 ASP A CA 1
ATOM 933 C C . ASP A 1 110 ? -12.344 -5.172 -8.280 1.00 94.00 110 ASP A C 1
ATOM 935 O O . ASP A 1 110 ? -12.463 -5.629 -9.412 1.00 94.00 110 ASP A O 1
ATOM 939 N N . GLY A 1 111 ? -12.376 -5.971 -7.203 1.00 96.00 111 GLY A N 1
ATOM 940 C CA . GLY A 1 111 ? -12.559 -7.428 -7.281 1.00 96.00 111 GLY A CA 1
ATOM 941 C C . GLY A 1 111 ? -11.322 -8.209 -7.738 1.00 96.00 111 GLY A C 1
ATOM 942 O O . GLY A 1 111 ? -11.430 -9.399 -8.020 1.00 96.00 111 GLY A O 1
ATOM 943 N N . ILE A 1 112 ? -10.153 -7.569 -7.796 1.00 97.06 112 ILE A N 1
ATOM 944 C CA . ILE A 1 112 ? -8.878 -8.175 -8.184 1.00 97.06 112 ILE A CA 1
ATOM 945 C C . ILE A 1 112 ? -7.917 -8.192 -6.994 1.00 97.06 112 ILE A C 1
ATOM 947 O O . ILE A 1 112 ? -7.777 -7.195 -6.282 1.00 97.06 112 ILE A O 1
ATOM 951 N N . VAL A 1 113 ? -7.237 -9.319 -6.799 1.00 96.75 113 VAL A N 1
ATOM 952 C CA . VAL A 1 113 ? -6.162 -9.513 -5.823 1.00 96.75 113 VAL A CA 1
ATOM 953 C C . VAL A 1 113 ? -4.820 -9.365 -6.538 1.00 96.75 113 VAL A C 1
ATOM 955 O O . VAL A 1 113 ? -4.473 -10.159 -7.409 1.00 96.75 113 VAL A O 1
ATOM 958 N N . TYR A 1 114 ? -4.044 -8.361 -6.144 1.00 96.88 114 TYR A N 1
ATOM 959 C CA . TYR A 1 114 ? -2.671 -8.142 -6.591 1.00 96.88 114 TYR A CA 1
ATOM 960 C C . TYR A 1 114 ? -1.711 -8.456 -5.440 1.00 96.88 114 TYR A C 1
ATOM 962 O O . TYR A 1 114 ? -1.950 -8.006 -4.317 1.00 96.88 114 TYR A O 1
ATOM 970 N N . PRO A 1 115 ? -0.581 -9.138 -5.672 1.00 94.50 115 PRO A N 1
ATOM 971 C CA . PRO A 1 115 ? 0.341 -9.480 -4.589 1.00 94.50 115 PRO A CA 1
ATOM 972 C C . PRO A 1 115 ? 1.233 -8.299 -4.172 1.00 94.50 115 PRO A C 1
ATOM 974 O O . PRO A 1 115 ? 1.917 -8.369 -3.155 1.00 94.50 115 PRO A O 1
ATOM 977 N N . CYS A 1 116 ? 1.242 -7.206 -4.947 1.00 94.81 116 CYS A N 1
ATOM 978 C CA . CYS A 1 116 ? 2.079 -6.034 -4.708 1.00 94.81 116 CYS A CA 1
ATOM 979 C C . CYS A 1 116 ? 1.375 -4.732 -5.140 1.00 94.81 116 CYS A C 1
ATOM 981 O O . CYS A 1 116 ? 0.709 -4.705 -6.183 1.00 94.81 116 CYS A O 1
ATOM 983 N N . PRO A 1 117 ? 1.570 -3.611 -4.413 1.00 94.19 117 PRO A N 1
ATOM 984 C CA . PRO A 1 117 ? 0.971 -2.321 -4.752 1.00 94.19 117 PRO A CA 1
ATOM 985 C C . PRO A 1 117 ? 1.481 -1.694 -6.051 1.00 94.19 117 PRO A C 1
ATOM 987 O O . PRO A 1 117 ? 0.776 -0.849 -6.603 1.00 94.19 117 PRO A O 1
ATOM 990 N N . ILE A 1 118 ? 2.669 -2.076 -6.540 1.00 94.81 118 ILE A N 1
ATOM 991 C CA . ILE A 1 118 ? 3.200 -1.558 -7.811 1.00 94.81 118 ILE A CA 1
ATOM 992 C C . ILE A 1 118 ? 2.310 -2.038 -8.960 1.00 94.81 118 ILE A C 1
ATOM 994 O O . ILE A 1 118 ? 1.773 -1.214 -9.694 1.00 94.81 118 ILE A O 1
ATOM 998 N N . VAL A 1 119 ? 2.078 -3.352 -9.053 1.00 95.62 119 VAL A N 1
ATOM 999 C CA . VAL A 1 119 ? 1.223 -3.954 -10.089 1.00 95.62 119 VAL A CA 1
ATOM 1000 C C . VAL A 1 119 ? -0.189 -3.369 -10.023 1.00 95.62 119 VAL A C 1
ATOM 1002 O O . VAL A 1 119 ? -0.701 -2.875 -11.022 1.00 95.62 119 VAL A O 1
ATOM 1005 N N . ALA A 1 120 ? -0.783 -3.305 -8.826 1.00 96.50 120 ALA A N 1
ATOM 1006 C CA . ALA A 1 120 ? -2.145 -2.798 -8.622 1.00 96.50 120 ALA A CA 1
ATOM 1007 C C . ALA A 1 120 ? -2.368 -1.348 -9.110 1.00 96.50 120 ALA A C 1
ATOM 1009 O O . ALA A 1 120 ? -3.507 -0.923 -9.337 1.00 96.50 120 ALA A O 1
ATOM 1010 N N . ASN A 1 121 ? -1.293 -0.561 -9.232 1.00 96.25 121 ASN A N 1
ATOM 1011 C CA . ASN A 1 121 ? -1.356 0.873 -9.509 1.00 96.25 121 ASN A CA 1
ATOM 1012 C C . ASN A 1 121 ? -0.521 1.317 -10.720 1.00 96.25 121 ASN A C 1
ATOM 1014 O O . ASN A 1 121 ? -0.523 2.509 -11.034 1.00 96.25 121 ASN A O 1
ATOM 1018 N N . ILE A 1 122 ? 0.129 0.402 -11.449 1.00 96.94 122 ILE A N 1
ATOM 1019 C CA . ILE A 1 122 ? 1.020 0.769 -12.561 1.00 96.94 122 ILE A CA 1
ATOM 1020 C C . ILE A 1 122 ? 0.308 1.551 -13.671 1.00 96.94 122 ILE A C 1
ATOM 1022 O O . ILE A 1 122 ? 0.919 2.389 -14.330 1.00 96.94 122 ILE A O 1
ATOM 1026 N N . LYS A 1 123 ? -1.011 1.370 -13.824 1.00 96.69 123 LYS A N 1
ATOM 1027 C CA . LYS A 1 123 ? -1.825 2.129 -14.784 1.00 96.69 123 LYS A CA 1
ATOM 1028 C C . LYS A 1 123 ? -1.677 3.648 -14.636 1.00 96.69 123 LYS A C 1
ATOM 1030 O O . LYS A 1 123 ? -1.667 4.355 -15.639 1.00 96.69 123 LYS A O 1
ATOM 1035 N N . TYR A 1 124 ? -1.520 4.153 -13.408 1.00 96.75 124 TYR A N 1
ATOM 1036 C CA . TYR A 1 124 ? -1.343 5.588 -13.171 1.00 96.75 124 TYR A CA 1
ATOM 1037 C C . TYR A 1 124 ? 0.034 6.066 -13.636 1.00 96.75 124 TYR A C 1
ATOM 1039 O O . TYR A 1 124 ? 0.127 7.113 -14.273 1.00 96.75 124 TYR A O 1
ATOM 1047 N N . PHE A 1 125 ? 1.079 5.274 -13.379 1.00 97.06 125 PHE A N 1
ATOM 1048 C CA . PHE A 1 125 ? 2.431 5.545 -13.867 1.00 97.06 125 PHE A CA 1
ATOM 1049 C C . PHE A 1 125 ? 2.468 5.560 -15.401 1.00 97.06 125 PHE A C 1
ATOM 1051 O O . PHE A 1 125 ? 2.889 6.554 -15.990 1.00 97.06 125 PHE A O 1
ATOM 1058 N N . ASN A 1 126 ? 1.938 4.512 -16.041 1.00 97.88 126 ASN A N 1
ATOM 1059 C CA . ASN A 1 126 ? 1.846 4.406 -17.499 1.00 97.88 126 ASN A CA 1
ATOM 1060 C C . ASN A 1 126 ? 1.100 5.602 -18.111 1.00 97.88 126 ASN A C 1
ATOM 1062 O O . ASN A 1 126 ? 1.609 6.251 -19.022 1.00 97.88 126 ASN A O 1
ATOM 1066 N N . SER A 1 127 ? -0.075 5.946 -17.571 1.00 98.12 127 SER A N 1
ATOM 1067 C CA . SER A 1 127 ? -0.895 7.058 -18.069 1.00 98.12 127 SER A CA 1
ATOM 1068 C C . SER A 1 127 ? -0.198 8.417 -17.955 1.00 98.12 127 SER A C 1
ATOM 1070 O O . SER A 1 127 ? -0.310 9.246 -18.867 1.00 98.12 127 SER A O 1
ATOM 1072 N N . TYR A 1 128 ? 0.480 8.661 -16.829 1.00 97.75 128 TYR A N 1
ATOM 1073 C CA . TYR A 1 128 ? 1.131 9.938 -16.545 1.00 97.75 128 TYR A CA 1
ATOM 1074 C C . TYR A 1 128 ? 2.418 10.113 -17.361 1.00 97.75 128 TYR A C 1
ATOM 1076 O O . TYR A 1 128 ? 2.569 11.119 -18.048 1.00 97.75 128 TYR A O 1
ATOM 1084 N N . PHE A 1 129 ? 3.303 9.112 -17.355 1.00 97.19 129 PHE A N 1
ATOM 1085 C CA . PHE A 1 129 ? 4.616 9.167 -18.015 1.00 97.19 129 PHE A CA 1
ATOM 1086 C C . PHE A 1 129 ? 4.625 8.654 -19.460 1.00 97.19 129 PHE A C 1
ATOM 1088 O O . PHE A 1 129 ? 5.695 8.527 -20.055 1.00 97.19 129 PHE A O 1
ATOM 1095 N N . LYS A 1 130 ? 3.449 8.332 -20.015 1.00 97.56 130 LYS A N 1
ATOM 1096 C CA . LYS A 1 130 ? 3.290 7.753 -21.361 1.00 97.56 130 LYS A CA 1
ATOM 1097 C C . LYS A 1 130 ? 4.148 6.498 -21.559 1.00 97.56 130 LYS A C 1
ATOM 1099 O O . LYS A 1 130 ? 4.763 6.305 -22.599 1.00 97.56 130 LYS A O 1
ATOM 1104 N N . GLN A 1 131 ? 4.182 5.660 -20.526 1.00 97.25 131 GLN A N 1
ATOM 1105 C CA . GLN A 1 131 ? 4.880 4.374 -20.520 1.00 97.25 131 GLN A CA 1
ATOM 1106 C C . GLN A 1 131 ? 3.900 3.223 -20.739 1.00 97.25 131 GLN A C 1
ATOM 1108 O O . GLN A 1 131 ? 2.684 3.399 -20.651 1.00 97.25 131 GLN A O 1
ATOM 1113 N N . ASN A 1 132 ? 4.436 2.032 -21.005 1.00 96.81 132 ASN A N 1
ATOM 1114 C CA . ASN A 1 132 ? 3.635 0.859 -21.340 1.00 96.81 132 ASN A CA 1
ATOM 1115 C C . ASN A 1 132 ? 4.101 -0.407 -20.601 1.00 96.81 132 ASN A C 1
ATOM 1117 O O . ASN A 1 132 ? 4.309 -1.456 -21.212 1.00 96.81 132 ASN A O 1
ATOM 1121 N N . LEU A 1 133 ? 4.273 -0.327 -19.279 1.00 97.75 133 LEU A N 1
ATOM 1122 C CA . LEU A 1 133 ? 4.629 -1.490 -18.460 1.00 97.75 133 LEU A CA 1
ATOM 1123 C C . LEU A 1 133 ? 3.433 -2.448 -18.403 1.00 97.75 133 LEU A C 1
ATOM 1125 O O . LEU A 1 133 ? 2.386 -2.101 -17.851 1.00 97.75 133 LEU A O 1
ATOM 1129 N N . GLN A 1 134 ? 3.582 -3.622 -19.018 1.00 96.69 134 GLN A N 1
ATOM 1130 C CA . GLN A 1 134 ? 2.481 -4.556 -19.257 1.00 96.69 134 GLN A CA 1
ATOM 1131 C C . GLN A 1 134 ? 2.162 -5.416 -18.037 1.00 96.69 134 GLN A C 1
ATOM 1133 O O . GLN A 1 134 ? 3.055 -6.016 -17.442 1.00 96.69 134 GLN A O 1
ATOM 1138 N N . ILE A 1 135 ? 0.869 -5.548 -17.745 1.00 97.00 135 ILE A N 1
ATOM 1139 C CA . ILE A 1 135 ? 0.323 -6.533 -16.808 1.00 97.00 135 ILE A CA 1
ATOM 1140 C C . ILE A 1 135 ? -0.283 -7.673 -17.630 1.00 97.00 135 ILE A C 1
ATOM 1142 O O . ILE A 1 135 ? -1.030 -7.435 -18.576 1.00 97.00 135 ILE A O 1
ATOM 1146 N N . SER A 1 136 ? 0.019 -8.909 -17.256 1.00 95.94 136 SER A N 1
ATOM 1147 C CA . SER A 1 136 ? -0.578 -10.131 -17.794 1.00 95.94 136 SER A CA 1
ATOM 1148 C C . SER A 1 136 ? -1.630 -10.710 -16.842 1.00 95.94 136 SER A C 1
ATOM 1150 O O . SER A 1 136 ? -1.689 -10.368 -15.663 1.00 95.94 136 SER A O 1
ATOM 1152 N N . ASN A 1 137 ? -2.432 -11.657 -17.325 1.00 95.75 137 ASN A N 1
ATOM 1153 C CA . ASN A 1 137 ? -3.381 -12.417 -16.499 1.00 95.75 137 ASN A CA 1
ATOM 1154 C C . ASN A 1 137 ? -2.720 -13.288 -15.411 1.00 95.75 137 ASN A C 1
ATOM 1156 O O . ASN A 1 137 ? -3.421 -13.856 -14.585 1.00 95.75 137 ASN A O 1
ATOM 1160 N N . ARG A 1 138 ? -1.386 -13.407 -15.411 1.00 96.62 138 ARG A N 1
ATOM 1161 C CA . ARG A 1 138 ? -0.606 -14.108 -14.383 1.00 96.62 138 ARG A CA 1
ATOM 1162 C C . ARG A 1 138 ? -0.119 -13.185 -13.264 1.00 96.62 138 ARG A C 1
ATOM 1164 O O . ARG A 1 138 ? 0.531 -13.661 -12.346 1.00 96.62 138 ARG A O 1
ATOM 1171 N N . ASP A 1 139 ? -0.396 -11.884 -13.344 1.00 97.25 139 ASP A N 1
ATOM 1172 C CA . ASP A 1 139 ? 0.057 -10.885 -12.367 1.00 97.25 139 ASP A CA 1
ATOM 1173 C C . ASP A 1 139 ? -0.999 -10.558 -11.293 1.00 97.25 139 ASP A C 1
ATOM 1175 O O . ASP A 1 139 ? -0.765 -9.725 -10.412 1.00 97.25 139 ASP A O 1
ATOM 1179 N N . TYR A 1 140 ? -2.171 -11.194 -11.360 1.00 97.19 140 TYR A N 1
ATOM 1180 C CA . TYR A 1 140 ? -3.280 -10.996 -10.431 1.00 97.19 140 TYR A CA 1
ATOM 1181 C C . TYR A 1 140 ? -4.199 -12.221 -10.362 1.00 97.19 140 TYR A C 1
ATOM 1183 O O . TYR A 1 140 ? -4.174 -13.076 -11.243 1.00 97.19 140 TYR A O 1
ATOM 1191 N N . LEU A 1 141 ? -5.058 -12.260 -9.341 1.00 97.44 141 LEU A N 1
ATOM 1192 C CA . LEU A 1 141 ? -6.191 -13.182 -9.255 1.00 97.44 141 LEU A CA 1
ATOM 1193 C C . LEU A 1 141 ? -7.506 -12.401 -9.284 1.00 97.44 141 LEU A C 1
ATOM 1195 O O . LEU A 1 141 ? -7.621 -11.329 -8.692 1.00 97.44 141 LEU A O 1
ATOM 1199 N N . GLU A 1 142 ? -8.530 -12.945 -9.933 1.00 97.69 142 GLU A N 1
ATOM 1200 C CA . GLU A 1 142 ? -9.893 -12.426 -9.802 1.00 97.69 142 GLU A CA 1
ATOM 1201 C C . GLU A 1 142 ? -10.523 -12.987 -8.527 1.00 97.69 142 GLU A C 1
ATOM 1203 O O . GLU A 1 142 ? -10.709 -14.195 -8.421 1.00 97.69 142 GLU A O 1
ATOM 1208 N N . LEU A 1 143 ? -10.918 -12.124 -7.587 1.00 96.62 143 LEU A N 1
ATOM 1209 C CA . LEU A 1 143 ? -11.426 -12.522 -6.268 1.00 96.62 143 LEU A CA 1
ATOM 1210 C C . LEU A 1 143 ? -12.587 -13.524 -6.354 1.00 96.62 143 LEU A C 1
ATOM 1212 O O . LEU A 1 143 ? -12.652 -14.459 -5.568 1.00 96.62 143 LEU A O 1
ATOM 1216 N N . LYS A 1 144 ? -13.473 -13.362 -7.343 1.00 97.06 144 LYS A N 1
ATOM 1217 C CA . LYS A 1 144 ? -14.624 -14.252 -7.581 1.00 97.06 144 LYS A CA 1
ATOM 1218 C C . LYS A 1 144 ? -14.254 -15.660 -8.066 1.00 97.06 144 LYS A C 1
ATOM 1220 O O . LYS A 1 144 ? -15.110 -16.535 -8.055 1.00 97.06 144 LYS A O 1
ATOM 1225 N N . LYS A 1 145 ? -13.035 -15.847 -8.581 1.00 97.12 145 LYS A N 1
ATOM 1226 C CA . LYS A 1 145 ? -12.537 -17.126 -9.109 1.00 97.12 145 LYS A CA 1
ATOM 1227 C C . LYS A 1 145 ? -11.714 -17.898 -8.080 1.00 97.12 145 LYS A C 1
ATOM 1229 O O . LYS A 1 145 ? -11.436 -19.065 -8.318 1.00 97.12 145 LYS A O 1
ATOM 1234 N N . ILE A 1 146 ? -11.344 -17.256 -6.971 1.00 96.94 146 ILE A N 1
ATOM 1235 C CA . ILE A 1 146 ? -10.538 -17.872 -5.921 1.00 96.94 146 ILE A CA 1
ATOM 1236 C C . ILE A 1 146 ? -11.395 -18.885 -5.169 1.00 96.94 146 ILE A C 1
ATOM 1238 O O . ILE A 1 146 ? -12.478 -18.560 -4.679 1.00 96.94 146 ILE A O 1
ATOM 1242 N N . THR A 1 147 ? -10.886 -20.107 -5.065 1.00 95.69 147 THR A N 1
ATOM 1243 C CA . THR A 1 147 ? -11.610 -21.244 -4.477 1.00 95.69 147 THR A CA 1
ATOM 1244 C C . THR A 1 147 ? -11.100 -21.635 -3.095 1.00 95.69 147 THR A C 1
ATOM 1246 O O . THR A 1 147 ? -11.834 -22.252 -2.323 1.00 95.69 147 THR A O 1
ATOM 1249 N N . SER A 1 148 ? -9.864 -21.264 -2.750 1.00 96.44 148 SER A N 1
ATOM 1250 C CA . SER A 1 148 ? -9.255 -21.612 -1.469 1.00 96.44 148 SER A CA 1
ATOM 1251 C C . SER A 1 148 ? -8.243 -20.570 -0.996 1.00 96.44 148 SER A C 1
ATOM 1253 O O . SER A 1 148 ? -7.726 -19.754 -1.758 1.00 96.44 148 SER A O 1
ATOM 1255 N N . TYR A 1 149 ? -7.937 -20.613 0.299 1.00 93.25 149 TYR A N 1
ATOM 1256 C CA . TYR A 1 149 ? -6.871 -19.805 0.887 1.00 93.25 149 TYR A CA 1
ATOM 1257 C C . TYR A 1 149 ? -5.482 -20.199 0.352 1.00 93.25 149 TYR A C 1
ATOM 1259 O O . TYR A 1 149 ? -4.650 -19.327 0.099 1.00 93.25 149 TYR A O 1
ATOM 1267 N N . ASP A 1 150 ? -5.256 -21.492 0.106 1.00 96.19 150 ASP A N 1
ATOM 1268 C CA . ASP A 1 150 ? -3.986 -22.008 -0.418 1.00 96.19 150 ASP A CA 1
ATOM 1269 C C . ASP A 1 150 ? -3.680 -21.485 -1.824 1.00 96.19 150 ASP A C 1
ATOM 1271 O O . ASP A 1 150 ? -2.519 -21.250 -2.157 1.00 96.19 150 ASP A O 1
ATOM 1275 N N . GLU A 1 151 ? -4.711 -21.231 -2.635 1.00 95.75 151 GLU A N 1
ATOM 1276 C CA . GLU A 1 151 ? -4.567 -20.585 -3.942 1.00 95.75 151 GLU A CA 1
ATOM 1277 C C . GLU A 1 151 ? -3.917 -19.199 -3.804 1.00 95.75 151 GLU A C 1
ATOM 1279 O O . GLU A 1 151 ? -2.976 -18.875 -4.533 1.00 95.75 151 GLU A O 1
ATOM 1284 N N . ILE A 1 152 ? -4.352 -18.415 -2.811 1.00 94.69 152 ILE A N 1
ATOM 1285 C CA . ILE A 1 152 ? -3.782 -17.096 -2.513 1.00 94.69 152 ILE A CA 1
ATOM 1286 C C . ILE A 1 152 ? -2.334 -17.254 -2.049 1.00 94.69 152 ILE A C 1
ATOM 1288 O O . ILE A 1 152 ? -1.455 -16.574 -2.575 1.00 94.69 152 ILE A O 1
ATOM 1292 N N . LEU A 1 153 ? -2.068 -18.154 -1.097 1.00 94.56 153 LEU A N 1
ATOM 1293 C CA . LEU A 1 153 ? -0.718 -18.367 -0.563 1.00 94.56 153 LEU A CA 1
ATOM 1294 C C . LEU A 1 153 ? 0.279 -18.811 -1.639 1.00 94.56 153 LEU A C 1
ATOM 1296 O O . LEU A 1 153 ? 1.388 -18.278 -1.728 1.00 94.56 153 LEU A O 1
ATOM 1300 N N . ASN A 1 154 ? -0.116 -19.757 -2.485 1.00 94.50 154 ASN A N 1
ATOM 1301 C CA . ASN A 1 154 ? 0.698 -20.256 -3.589 1.00 94.50 154 ASN A CA 1
ATOM 1302 C C . ASN A 1 154 ? 0.947 -19.182 -4.660 1.00 94.50 154 ASN A C 1
ATOM 1304 O O . ASN A 1 154 ? 2.009 -19.159 -5.279 1.00 94.50 154 ASN A O 1
ATOM 1308 N N . PHE A 1 155 ? -0.021 -18.291 -4.881 1.00 95.12 155 PHE A N 1
ATOM 1309 C CA . PHE A 1 155 ? 0.113 -17.186 -5.824 1.00 95.12 155 PHE A CA 1
ATOM 1310 C C . PHE A 1 155 ? 1.053 -16.090 -5.308 1.00 95.12 155 PHE A C 1
ATOM 1312 O O . PHE A 1 155 ? 1.954 -15.667 -6.028 1.00 95.12 155 PHE A O 1
ATOM 1319 N N . ILE A 1 156 ? 0.881 -15.642 -4.060 1.00 94.31 156 ILE A N 1
ATOM 1320 C CA . ILE A 1 156 ? 1.684 -14.535 -3.515 1.00 94.31 156 ILE A CA 1
ATOM 1321 C C . ILE A 1 156 ? 3.141 -14.933 -3.250 1.00 94.31 156 ILE A C 1
ATOM 1323 O O . ILE A 1 156 ? 3.984 -14.043 -3.206 1.00 94.31 156 ILE A O 1
ATOM 1327 N N . SER A 1 157 ? 3.420 -16.236 -3.091 1.00 94.12 157 SER A N 1
ATOM 1328 C CA . SER A 1 157 ? 4.742 -16.808 -2.778 1.00 94.12 157 SER A CA 1
ATOM 1329 C C . SER A 1 157 ? 5.663 -17.014 -3.984 1.00 94.12 157 SER A C 1
ATOM 1331 O O . SER A 1 157 ? 6.742 -17.589 -3.836 1.00 94.12 157 SER A O 1
ATOM 1333 N N . LYS A 1 158 ? 5.277 -16.533 -5.173 1.00 94.31 158 LYS A N 1
ATOM 1334 C CA . LYS A 1 158 ? 6.030 -16.718 -6.420 1.00 94.31 158 LYS A CA 1
ATOM 1335 C C . LYS A 1 158 ? 6.302 -15.391 -7.131 1.00 94.31 158 LYS A C 1
ATOM 1337 O O . LYS A 1 158 ? 5.493 -14.464 -7.028 1.00 94.31 158 LYS A O 1
ATOM 1342 N N . PRO A 1 159 ? 7.403 -15.298 -7.901 1.00 95.81 159 PRO A N 1
ATOM 1343 C CA . PRO A 1 159 ? 7.618 -14.170 -8.794 1.00 95.81 159 PRO A CA 1
ATOM 1344 C C . PRO A 1 159 ? 6.485 -14.074 -9.813 1.00 95.81 159 PRO A C 1
ATOM 1346 O O . PRO A 1 159 ? 6.001 -15.079 -10.337 1.00 95.81 159 PRO A O 1
ATOM 1349 N N . LEU A 1 160 ? 6.110 -12.841 -10.135 1.00 95.62 160 LEU A N 1
ATOM 1350 C CA . LEU A 1 160 ? 5.166 -12.564 -11.206 1.00 95.62 160 LEU A CA 1
ATOM 1351 C C . LEU A 1 160 ? 5.890 -12.130 -12.484 1.00 95.62 160 LEU A C 1
ATOM 1353 O O . LEU A 1 160 ? 6.961 -11.523 -12.390 1.00 95.62 160 LEU A O 1
ATOM 1357 N N . PRO A 1 161 ? 5.292 -12.304 -13.676 1.00 97.75 161 PRO A N 1
ATOM 1358 C CA . PRO A 1 161 ? 5.827 -11.729 -14.909 1.00 97.75 161 PRO A CA 1
ATOM 1359 C C . PRO A 1 161 ? 6.130 -10.227 -14.835 1.00 97.75 161 PRO A C 1
ATOM 1361 O O . PRO A 1 161 ? 7.085 -9.776 -15.467 1.00 97.75 161 PRO A O 1
ATOM 1364 N N . PHE A 1 162 ? 5.355 -9.453 -14.071 1.00 97.75 162 PHE A N 1
ATOM 1365 C CA . PHE A 1 162 ? 5.561 -8.018 -13.879 1.00 97.75 162 PHE A CA 1
ATOM 1366 C C . PHE A 1 162 ? 6.858 -7.698 -13.122 1.00 97.75 162 PHE A C 1
ATOM 1368 O O . PHE A 1 162 ? 7.418 -6.618 -13.306 1.00 97.75 162 PHE A O 1
ATOM 1375 N N . CYS A 1 163 ? 7.386 -8.621 -12.307 1.00 97.38 163 CYS A N 1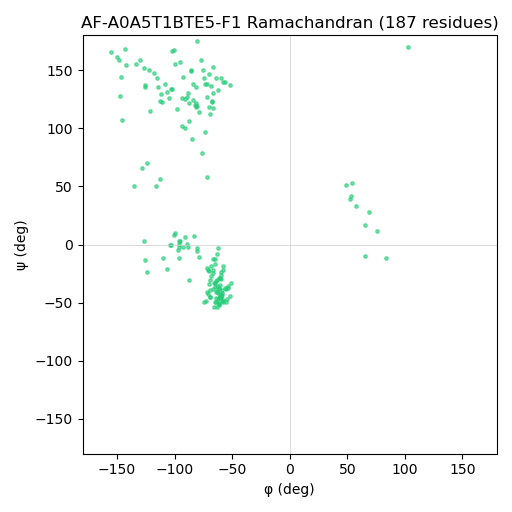
ATOM 1376 C CA . CYS A 1 163 ? 8.624 -8.404 -11.552 1.00 97.38 163 CYS A CA 1
ATOM 1377 C C . CYS A 1 163 ? 9.830 -8.081 -12.452 1.00 97.38 163 CYS A C 1
ATOM 1379 O O . CYS A 1 163 ? 10.774 -7.466 -11.967 1.00 97.38 163 CYS A O 1
ATOM 1381 N N . ARG A 1 164 ? 9.775 -8.385 -13.758 1.00 97.56 164 ARG A N 1
ATOM 1382 C CA . ARG A 1 164 ? 10.786 -7.962 -14.745 1.00 97.56 164 ARG A CA 1
ATOM 1383 C C . ARG A 1 164 ? 10.951 -6.443 -14.874 1.00 97.56 164 ARG A C 1
ATOM 1385 O O . ARG A 1 164 ? 11.997 -5.974 -15.303 1.00 97.56 164 ARG A O 1
ATOM 1392 N N . TYR A 1 165 ? 9.918 -5.674 -14.516 1.00 97.88 165 TYR A N 1
ATOM 1393 C CA . TYR A 1 165 ? 9.953 -4.209 -14.509 1.00 97.88 165 TYR A CA 1
ATOM 1394 C C . TYR A 1 165 ? 10.459 -3.630 -13.185 1.00 97.88 165 TYR A C 1
ATOM 1396 O O . TYR A 1 165 ? 10.546 -2.413 -13.042 1.00 97.88 165 TYR A O 1
ATOM 1404 N N . CYS A 1 166 ? 10.762 -4.462 -12.191 1.00 96.56 166 CYS A N 1
ATOM 1405 C CA . CYS A 1 166 ? 11.345 -4.003 -10.939 1.00 96.56 166 CYS A CA 1
ATOM 1406 C C . CYS A 1 166 ? 12.869 -3.908 -11.063 1.00 96.56 166 CYS A C 1
ATOM 1408 O O . CYS A 1 166 ? 13.501 -4.676 -11.781 1.00 96.56 166 CYS A O 1
ATOM 1410 N N . ALA A 1 167 ? 13.457 -2.988 -10.307 1.00 96.06 167 ALA A N 1
ATOM 1411 C CA . ALA A 1 167 ? 14.893 -2.928 -10.069 1.00 96.06 167 ALA A CA 1
ATOM 1412 C C . ALA A 1 167 ? 15.131 -2.861 -8.554 1.00 96.06 167 ALA A C 1
ATOM 1414 O O . ALA A 1 167 ? 15.562 -1.835 -8.028 1.00 96.06 167 ALA A O 1
ATOM 1415 N N . ILE A 1 168 ? 14.780 -3.931 -7.824 1.00 94.56 168 ILE A N 1
ATOM 1416 C CA . ILE A 1 168 ? 14.757 -3.909 -6.349 1.00 94.56 168 ILE A CA 1
ATOM 1417 C C . ILE A 1 168 ? 16.131 -3.557 -5.765 1.00 94.56 168 ILE A C 1
ATOM 1419 O O . ILE A 1 168 ? 16.210 -2.753 -4.840 1.00 94.56 168 ILE A O 1
ATOM 1423 N N . SER A 1 169 ? 17.212 -4.073 -6.354 1.00 94.31 169 SER A N 1
ATOM 1424 C CA . SER A 1 169 ? 18.596 -3.782 -5.945 1.00 94.31 169 SER A CA 1
ATOM 1425 C C . SER A 1 169 ? 19.019 -2.320 -6.140 1.00 94.31 169 SER A C 1
ATOM 1427 O O . SER A 1 169 ? 20.065 -1.910 -5.643 1.00 94.31 169 SER A O 1
ATOM 1429 N N . LYS A 1 170 ? 18.225 -1.529 -6.869 1.00 94.38 170 LYS A N 1
ATOM 1430 C CA . LYS A 1 170 ? 18.440 -0.095 -7.102 1.00 94.38 170 LYS A CA 1
ATOM 1431 C C . LYS A 1 170 ? 17.509 0.787 -6.267 1.00 94.38 170 LYS A C 1
ATOM 1433 O O . LYS A 1 170 ? 17.579 2.007 -6.388 1.00 94.38 170 LYS A O 1
ATOM 1438 N N . MET A 1 171 ? 16.626 0.199 -5.457 1.00 91.38 171 MET A N 1
ATOM 1439 C CA . MET A 1 171 ? 15.816 0.958 -4.506 1.00 91.38 171 MET A CA 1
ATOM 1440 C C . MET A 1 171 ? 16.693 1.458 -3.364 1.00 91.38 171 MET A C 1
ATOM 1442 O O . MET A 1 171 ? 17.499 0.709 -2.816 1.00 91.38 171 MET A O 1
ATOM 1446 N N .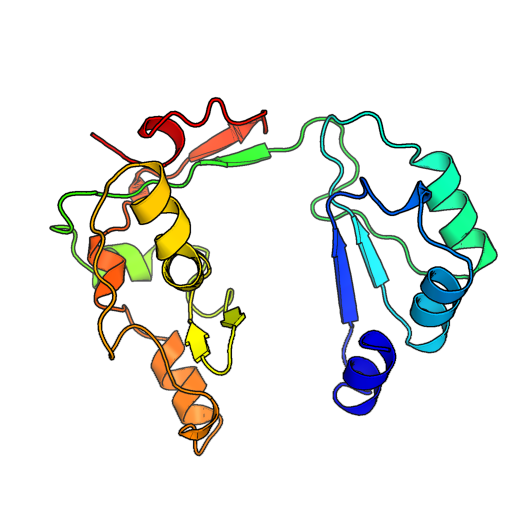 ASP A 1 172 ? 16.483 2.704 -2.958 1.00 90.56 172 ASP A N 1
ATOM 1447 C CA . ASP A 1 172 ? 17.177 3.302 -1.828 1.00 90.56 172 ASP A CA 1
ATOM 1448 C C . ASP A 1 172 ? 16.214 4.040 -0.894 1.00 90.56 172 ASP A C 1
ATOM 1450 O O . ASP A 1 172 ? 15.109 4.443 -1.268 1.00 90.56 172 ASP A O 1
ATOM 1454 N N . CYS A 1 173 ? 16.618 4.163 0.368 1.00 89.62 173 CYS A N 1
ATOM 1455 C CA . CYS A 1 173 ? 15.878 4.906 1.378 1.00 89.62 173 CYS A CA 1
ATOM 1456 C C . CYS A 1 173 ? 16.375 6.354 1.385 1.00 89.62 173 CYS A C 1
ATOM 1458 O O . CYS A 1 173 ? 17.573 6.594 1.514 1.00 89.62 173 CYS A O 1
ATOM 1460 N N . ARG A 1 174 ? 15.463 7.314 1.234 1.00 90.00 174 ARG A N 1
ATOM 1461 C CA . ARG A 1 174 ? 15.771 8.750 1.196 1.00 90.00 174 ARG A CA 1
ATOM 1462 C C . ARG A 1 174 ? 14.874 9.518 2.159 1.00 90.00 174 ARG A C 1
ATOM 1464 O O . ARG A 1 174 ? 13.784 9.028 2.470 1.00 90.00 174 ARG A O 1
ATOM 1471 N N . PRO A 1 175 ? 15.263 10.728 2.592 1.00 90.25 175 PRO A N 1
ATOM 1472 C CA . PRO A 1 175 ? 14.326 11.651 3.217 1.00 90.25 175 PRO A CA 1
ATOM 1473 C C . PRO A 1 175 ? 13.089 11.828 2.332 1.00 90.25 175 PRO A C 1
ATOM 1475 O O . PRO A 1 175 ? 13.183 11.917 1.105 1.00 90.25 175 PRO A O 1
ATOM 1478 N N . TRP A 1 176 ? 11.914 11.825 2.947 1.00 89.12 176 TRP A N 1
ATOM 1479 C CA . TRP A 1 176 ? 10.667 12.050 2.237 1.00 89.12 176 TRP A CA 1
ATOM 1480 C C . TRP A 1 176 ? 10.605 13.500 1.757 1.00 89.12 176 TRP A C 1
ATOM 1482 O O . TRP A 1 176 ? 10.893 14.431 2.507 1.00 89.12 176 TRP A O 1
ATOM 1492 N N . CYS A 1 177 ? 10.166 13.695 0.519 1.00 88.56 177 CYS A N 1
ATOM 1493 C CA . CYS A 1 177 ? 9.924 15.008 -0.052 1.00 88.56 177 CYS A CA 1
ATOM 1494 C C . CYS A 1 177 ? 8.691 14.985 -0.961 1.00 88.56 177 CYS A C 1
ATOM 1496 O O . CYS A 1 177 ? 8.162 13.927 -1.320 1.00 88.56 177 CYS A O 1
ATOM 1498 N N . HIS A 1 178 ? 8.228 16.174 -1.340 1.00 89.50 178 HIS A N 1
ATOM 1499 C CA . HIS A 1 178 ? 7.224 16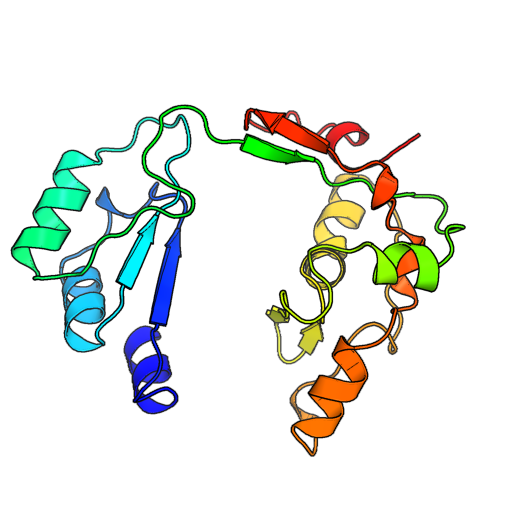.304 -2.383 1.00 89.50 178 HIS A CA 1
ATOM 1500 C C . HIS A 1 178 ? 7.807 15.860 -3.725 1.00 89.50 178 HIS A C 1
ATOM 1502 O O . HIS A 1 178 ? 8.874 16.314 -4.129 1.00 89.50 178 HIS A O 1
ATOM 1508 N N . SER A 1 179 ? 7.072 14.996 -4.421 1.00 90.50 179 SER A N 1
ATOM 1509 C CA . SER A 1 179 ? 7.416 14.581 -5.779 1.00 90.50 179 SER A CA 1
ATOM 1510 C C . SER A 1 179 ? 7.393 15.780 -6.729 1.00 90.50 179 SER A C 1
ATOM 1512 O O . SER A 1 179 ? 6.418 16.536 -6.770 1.00 90.50 179 SER A O 1
ATOM 1514 N N . THR A 1 180 ? 8.443 15.904 -7.538 1.00 93.75 180 THR A N 1
ATOM 1515 C CA . THR A 1 180 ? 8.503 16.807 -8.701 1.00 93.75 180 THR A CA 1
ATOM 1516 C C . THR A 1 180 ? 7.806 16.205 -9.923 1.00 93.75 180 THR A C 1
ATOM 1518 O O . THR A 1 180 ? 7.701 16.844 -10.969 1.00 93.75 180 THR A O 1
ATOM 1521 N N . LYS A 1 181 ? 7.310 14.967 -9.786 1.00 92.19 181 LYS A N 1
ATOM 1522 C CA . LYS A 1 181 ? 6.710 14.138 -10.834 1.00 92.19 181 LYS A CA 1
ATOM 1523 C C . LYS A 1 181 ? 7.655 13.908 -12.011 1.00 92.19 181 LYS A C 1
ATOM 1525 O O . LYS A 1 181 ? 7.209 13.795 -13.151 1.00 92.19 181 LYS A O 1
ATOM 1530 N N . ASN A 1 182 ? 8.954 13.829 -11.736 1.00 94.06 182 ASN A N 1
ATOM 1531 C CA . ASN A 1 182 ? 9.958 13.438 -12.714 1.00 94.06 182 ASN A CA 1
ATOM 1532 C C . ASN A 1 182 ? 10.045 11.904 -12.786 1.00 94.06 182 ASN A C 1
ATOM 1534 O O . ASN A 1 182 ? 10.039 11.233 -11.756 1.00 94.06 182 ASN A O 1
ATOM 1538 N N . ILE A 1 183 ? 10.154 11.330 -13.988 1.00 94.50 183 ILE A N 1
ATOM 1539 C CA . ILE A 1 183 ? 10.190 9.868 -14.171 1.00 94.50 183 ILE A CA 1
ATOM 1540 C C . ILE A 1 183 ? 11.370 9.213 -13.436 1.00 94.50 183 ILE A C 1
ATOM 1542 O O . ILE A 1 183 ? 11.249 8.092 -12.947 1.00 94.50 183 ILE A O 1
ATOM 1546 N N . THR A 1 184 ? 12.478 9.939 -13.273 1.00 92.50 184 THR A N 1
ATOM 1547 C CA . THR A 1 184 ? 13.685 9.480 -12.562 1.00 92.50 184 THR A CA 1
ATOM 1548 C C . THR A 1 184 ? 13.470 9.280 -11.058 1.00 92.50 184 THR A C 1
ATOM 1550 O O . THR A 1 184 ? 14.300 8.656 -10.392 1.00 92.50 184 THR A O 1
ATOM 1553 N N . GLU A 1 185 ? 12.353 9.762 -10.500 1.00 91.94 185 GLU A N 1
ATOM 1554 C CA . GLU A 1 185 ? 11.925 9.445 -9.131 1.00 91.94 185 GLU A CA 1
ATOM 1555 C C . GLU A 1 185 ? 11.428 7.997 -9.002 1.00 91.94 185 GLU A C 1
ATOM 1557 O O . GLU A 1 185 ? 11.409 7.456 -7.896 1.00 91.94 185 GLU A O 1
ATOM 1562 N N . TYR A 1 186 ? 11.052 7.371 -10.120 1.00 93.19 186 TYR A N 1
ATOM 1563 C CA . TYR A 1 186 ? 10.373 6.075 -10.167 1.00 93.19 186 TYR A CA 1
ATOM 1564 C C . TYR A 1 186 ? 11.107 5.030 -11.006 1.00 93.19 186 TYR A C 1
ATOM 1566 O O . TYR A 1 186 ? 10.875 3.839 -10.819 1.00 93.19 186 TYR A O 1
ATOM 1574 N N . ALA A 1 187 ? 11.945 5.456 -11.950 1.00 93.94 187 ALA A N 1
ATOM 1575 C CA . ALA A 1 187 ? 12.624 4.593 -12.905 1.00 93.94 187 ALA A CA 1
ATOM 1576 C C . ALA A 1 187 ? 14.145 4.733 -12.819 1.00 93.94 187 ALA A C 1
ATOM 1578 O O . ALA A 1 187 ? 14.670 5.795 -12.473 1.00 93.94 187 ALA A O 1
ATOM 1579 N N . VAL A 1 188 ? 14.836 3.644 -13.141 1.00 92.00 188 VAL A N 1
ATOM 1580 C CA . VAL A 1 188 ? 16.275 3.653 -13.411 1.00 92.00 188 VAL A CA 1
ATOM 1581 C C . VAL A 1 188 ? 16.499 3.825 -14.911 1.00 92.00 188 VAL A C 1
ATOM 1583 O O . VAL A 1 188 ? 15.694 3.339 -15.707 1.00 92.00 188 VAL A O 1
ATOM 1586 N N . ASN A 1 189 ? 17.555 4.557 -15.268 1.00 65.12 189 ASN A N 1
ATOM 1587 C CA . ASN A 1 189 ? 17.997 4.706 -16.656 1.00 65.12 189 ASN A CA 1
ATOM 1588 C C . ASN A 1 189 ? 18.578 3.396 -17.196 1.00 65.12 189 ASN A C 1
ATOM 1590 O O . ASN A 1 189 ? 19.248 2.694 -16.403 1.00 65.12 189 ASN A O 1
#

Nearest PDB structures (foldseek):
  7kmf-assembly1_E  TM=5.253E-01  e=6.550E-01  Homo sapiens
  5b04-assembly1_H  TM=5.168E-01  e=1.081E+00  Schizosaccharomyces pombe 972h-
  7kma-assembly1_C  TM=5.146E-01  e=1.225E+00  Homo sapiens
  4egf-assembly1_D  TM=4.850E-01  e=1.784E+00  Mycolicibacterium smegmatis MC2 155
  4egf-assembly2_G  TM=4.819E-01  e=2.440E+00  Mycolicibacterium smegmatis MC2 155

Organism: Campylobacter jejuni (NCBI:txid197)

Solvent-accessible surface area (backbone atoms only — not comparable to full-atom values): 11131 Å² total; per-residue (Å²): 112,68,54,56,56,47,35,69,77,41,70,89,55,90,45,71,51,74,39,72,53,82,61,58,87,75,55,56,70,67,57,54,50,46,33,36,80,41,63,33,34,41,22,35,34,51,57,91,62,99,65,73,58,66,60,52,53,49,51,28,60,75,56,68,35,56,76,50,53,47,98,46,81,59,72,81,36,69,39,73,41,52,30,25,30,85,85,44,81,42,59,24,57,66,32,40,78,72,34,94,46,59,70,73,36,65,39,79,54,98,62,30,39,19,47,36,62,62,75,73,46,41,68,58,55,21,68,72,72,74,49,80,84,70,81,58,84,75,50,48,45,54,54,90,73,63,88,52,71,64,59,52,55,63,54,36,72,48,62,32,80,51,31,9,32,41,31,54,95,68,41,48,80,38,76,61,73,85,82,86,81,51,66,73,62,42,34,55,134

Radius of gyration: 19.15 Å; Cα contacts (8 Å, |Δi|>4): 271; chains: 1; bounding box: 38×43×46 Å

Foldseek 3Di:
DVLVVCCVVVVPDAAEDEEQQPCQVVDDPVVLLSCLVSLYAYAYEDALDDHPVVVVVVSCVVSVHHYHYDPDPDNWDKDKQFAWALVLQADQQVLQVLDPQQPPAWDADPQKIALHPCLVCVVVVCVLVVGDQDDDPLRIDRNVPDDDPVVVNVSSNDGGSSSSGGPNVPMDMDTDDDDPPDCVSHYDD